Protein AF-A0A937NXH9-F1 (afdb_monomer)

Radius of gyration: 17.74 Å; Cα contacts (8 Å, |Δi|>4): 220; chains: 1; bounding box: 34×44×44 Å

pLDDT: mean 89.18, std 4.11, range [71.69, 96.38]

Foldseek 3Di:
DALLLVLLLVQLVVLQVLLVCLAVPVVVNLVCLQCQQLDLPLLLVLLVVLLVLVLVVLVVDDPVVCPVCSVVVNVVSVVVSVCCSVVVSGRSNLLSQLSVLLSSLPSLCVRLVPDPFPCSVVSVVSSVVSNVSSVCCNVPVCVSVVVSVVCSPDSVSSNVVSVVSNVSSVVSNCCSVPPD

Secondary structure (DSSP, 8-state):
--HHHHHHHHHHHHHHHHHHHHHH-HHHHHHHHHHGGG-HHHHHHHHHHHHHHHHHHHHHS--GGGGGGHHHHHHHHHHHHHHHHHHT-TTHHHHHHHHHHHHTHHHHHHHHTT---TTHHHHHHHHHHHHHHHHHHHH-THHHHHHHHHHTT-HHHHHHHHHHHHHHHHHHHHHHHHT-

Nearest PDB structures (foldseek):
  8dl8-assembly1_A  TM=2.596E-01  e=2.930E+00  Homo sapiens
  9cpb-assembly1_5T  TM=2.076E-01  e=7.903E+00  Bos taurus

Sequence (180 aa):
MSLLAKYAILMGVVLAPLYAIMILAPGLAMRGLRTFPRSRVMGGVLSVIGFAWAGWLLHQTPMGRFEQYRQALYALLPVICILVNILNSELLAPRALGGIMMLVPAPLLGAARWHPSPWRYLVIVTAYVLVIKGMALILSPYIFRRGGERTVKSEALCRAWGGFGMAVAVLLVVLGITVY

Structure (mmCIF, N/CA/C/O backbone):
data_AF-A0A937NXH9-F1
#
_entry.id   AF-A0A937NXH9-F1
#
loop_
_atom_site.group_PDB
_atom_site.id
_atom_site.type_symbol
_atom_site.label_atom_id
_atom_site.label_alt_id
_atom_site.label_comp_id
_atom_site.label_asym_id
_atom_site.label_entity_id
_atom_site.label_seq_id
_atom_site.pdbx_PDB_ins_code
_atom_site.Cartn_x
_atom_site.Cartn_y
_atom_site.Cartn_z
_atom_site.occupancy
_atom_site.B_iso_or_equiv
_atom_site.auth_seq_id
_atom_site.auth_comp_id
_atom_site.auth_asym_id
_atom_site.auth_atom_id
_atom_site.pdbx_PDB_model_num
ATOM 1 N N . MET A 1 1 ? 17.804 -14.563 -10.661 1.00 71.69 1 MET A N 1
ATOM 2 C CA . MET A 1 1 ? 16.421 -14.245 -10.238 1.00 71.69 1 MET A CA 1
ATOM 3 C C . MET A 1 1 ? 15.911 -13.070 -11.049 1.00 71.69 1 MET A C 1
ATOM 5 O O . MET A 1 1 ? 16.555 -12.019 -11.027 1.00 71.69 1 MET A O 1
ATOM 9 N N . SER A 1 2 ? 14.808 -13.250 -11.779 1.00 85.75 2 SER A N 1
ATOM 10 C CA . SER A 1 2 ? 14.182 -12.172 -12.554 1.00 85.75 2 SER A CA 1
ATOM 11 C C . SER A 1 2 ? 13.671 -11.040 -11.646 1.00 85.75 2 SER A C 1
ATOM 13 O O . SER A 1 2 ? 13.532 -11.198 -10.431 1.00 85.75 2 SER A O 1
ATOM 15 N N . LEU A 1 3 ? 13.381 -9.866 -12.217 1.00 87.25 3 LEU A N 1
ATOM 16 C CA . LEU A 1 3 ? 12.718 -8.787 -11.468 1.00 87.25 3 LEU A CA 1
ATOM 17 C C . LEU A 1 3 ? 11.343 -9.231 -10.948 1.00 87.25 3 LEU A C 1
ATOM 19 O O . LEU A 1 3 ? 10.972 -8.889 -9.827 1.00 87.25 3 LEU A O 1
ATOM 23 N N . LEU A 1 4 ? 10.625 -10.045 -11.727 1.00 86.00 4 LEU A N 1
ATOM 24 C CA . LEU A 1 4 ? 9.323 -10.589 -11.348 1.00 86.00 4 LEU A CA 1
ATOM 25 C C . LEU A 1 4 ? 9.431 -11.485 -10.107 1.00 86.00 4 LEU A C 1
ATOM 27 O O . LEU A 1 4 ? 8.636 -11.328 -9.183 1.00 86.00 4 LEU A O 1
ATOM 31 N N . ALA A 1 5 ? 10.453 -12.346 -10.047 1.00 85.94 5 ALA A N 1
ATOM 32 C CA . ALA A 1 5 ? 10.758 -13.168 -8.877 1.00 85.94 5 ALA A CA 1
ATOM 33 C C . ALA A 1 5 ? 10.960 -12.323 -7.617 1.00 85.94 5 ALA A C 1
ATOM 35 O O . ALA A 1 5 ? 10.335 -12.568 -6.586 1.00 85.94 5 ALA A O 1
ATOM 36 N N . LYS A 1 6 ? 11.794 -11.279 -7.716 1.00 90.12 6 LYS A N 1
ATOM 37 C CA . LYS A 1 6 ? 12.092 -10.382 -6.591 1.00 90.12 6 LYS A CA 1
ATOM 38 C C . LYS A 1 6 ? 10.831 -9.686 -6.078 1.00 90.12 6 LYS A C 1
ATOM 40 O O . LYS A 1 6 ? 10.609 -9.658 -4.871 1.00 90.12 6 LYS A O 1
ATOM 45 N N . TYR A 1 7 ? 9.988 -9.163 -6.972 1.00 89.69 7 TYR A N 1
ATOM 46 C CA . TYR A 1 7 ? 8.741 -8.500 -6.577 1.00 89.69 7 TYR A CA 1
ATOM 47 C C . TYR A 1 7 ? 7.699 -9.472 -6.014 1.00 89.69 7 TYR A C 1
ATOM 49 O O . TYR A 1 7 ? 7.017 -9.126 -5.049 1.00 89.69 7 TYR A O 1
ATOM 57 N N . ALA A 1 8 ? 7.592 -10.685 -6.564 1.00 86.12 8 ALA A N 1
ATOM 58 C CA . ALA A 1 8 ? 6.694 -11.715 -6.044 1.00 86.12 8 ALA A CA 1
ATOM 59 C C . ALA A 1 8 ? 7.090 -12.139 -4.620 1.00 86.12 8 ALA A C 1
ATOM 61 O O . ALA A 1 8 ? 6.242 -12.153 -3.726 1.00 86.12 8 ALA A O 1
ATOM 62 N N . ILE A 1 9 ? 8.383 -12.389 -4.388 1.00 89.00 9 ILE A N 1
ATOM 63 C CA . ILE A 1 9 ? 8.917 -12.715 -3.060 1.00 89.00 9 ILE A CA 1
ATOM 64 C C . ILE A 1 9 ? 8.713 -11.544 -2.103 1.00 89.00 9 ILE A C 1
ATOM 66 O O . ILE A 1 9 ? 8.218 -11.754 -1.001 1.00 89.00 9 ILE A O 1
ATOM 70 N N . LEU A 1 10 ? 9.028 -10.312 -2.519 1.00 90.94 10 LEU A N 1
ATOM 71 C CA . LEU A 1 10 ? 8.837 -9.127 -1.682 1.00 90.94 10 LEU A CA 1
ATOM 72 C C . LEU A 1 10 ? 7.374 -8.978 -1.245 1.00 90.94 10 LEU A C 1
ATOM 74 O O . LEU A 1 10 ? 7.116 -8.769 -0.063 1.00 90.94 10 LEU A O 1
ATOM 78 N N . MET A 1 11 ? 6.412 -9.133 -2.162 1.00 87.31 11 MET A N 1
ATOM 79 C CA . MET A 1 11 ? 4.996 -9.105 -1.790 1.00 87.31 11 MET A CA 1
ATOM 80 C C . MET A 1 11 ? 4.642 -10.218 -0.807 1.00 87.31 11 MET A C 1
ATOM 82 O O . MET A 1 11 ? 3.972 -9.953 0.187 1.00 87.31 11 MET A O 1
ATOM 86 N N . GLY A 1 12 ? 5.090 -11.448 -1.063 1.00 86.31 12 GLY A N 1
ATOM 87 C CA . GLY A 1 12 ? 4.838 -12.572 -0.167 1.00 86.31 12 GLY A CA 1
ATOM 88 C C . GLY A 1 12 ? 5.397 -12.330 1.237 1.00 86.31 12 GLY A C 1
ATOM 89 O O . GLY A 1 12 ? 4.680 -12.499 2.218 1.00 86.31 12 GLY A O 1
ATOM 90 N N . VAL A 1 13 ? 6.631 -11.833 1.339 1.00 89.94 13 VAL A N 1
ATOM 91 C CA . VAL A 1 13 ? 7.301 -11.511 2.609 1.00 89.94 13 VAL A CA 1
ATOM 92 C C . VAL A 1 13 ? 6.616 -10.361 3.348 1.00 89.94 13 VAL A C 1
ATOM 94 O O . VAL A 1 13 ? 6.524 -10.408 4.569 1.00 89.94 13 VAL A O 1
ATOM 97 N N . VAL A 1 14 ? 6.099 -9.349 2.645 1.00 89.56 14 VAL A N 1
ATOM 98 C CA . VAL A 1 14 ? 5.356 -8.239 3.270 1.00 89.56 14 VAL A CA 1
ATOM 99 C C . VAL A 1 14 ? 3.966 -8.683 3.743 1.00 89.56 14 VAL A C 1
ATOM 101 O O . VAL A 1 14 ? 3.507 -8.261 4.804 1.00 89.56 14 VAL A O 1
ATOM 104 N N . LEU A 1 15 ? 3.287 -9.544 2.982 1.00 88.12 15 LEU A N 1
ATOM 105 C CA . LEU A 1 15 ? 1.937 -10.019 3.299 1.00 88.12 15 LEU A CA 1
ATOM 106 C C . LEU A 1 15 ? 1.922 -11.107 4.382 1.00 88.12 15 LEU A C 1
ATOM 108 O O . LEU A 1 15 ? 1.015 -11.125 5.216 1.00 88.12 15 LEU A O 1
ATOM 112 N N . ALA A 1 16 ? 2.918 -11.995 4.399 1.00 89.25 16 ALA A N 1
ATOM 113 C CA . ALA A 1 16 ? 3.018 -13.104 5.347 1.00 89.25 16 ALA A CA 1
ATOM 114 C C . ALA A 1 16 ? 2.867 -12.685 6.824 1.00 89.25 16 ALA A C 1
ATOM 116 O O . ALA A 1 16 ? 2.025 -13.279 7.496 1.00 89.25 16 ALA A O 1
ATOM 117 N N . PRO A 1 17 ? 3.575 -11.668 7.361 1.00 89.69 17 PRO A N 1
ATOM 118 C CA . PRO A 1 17 ? 3.423 -11.271 8.760 1.00 89.69 17 PRO A CA 1
ATOM 119 C C . PRO A 1 17 ? 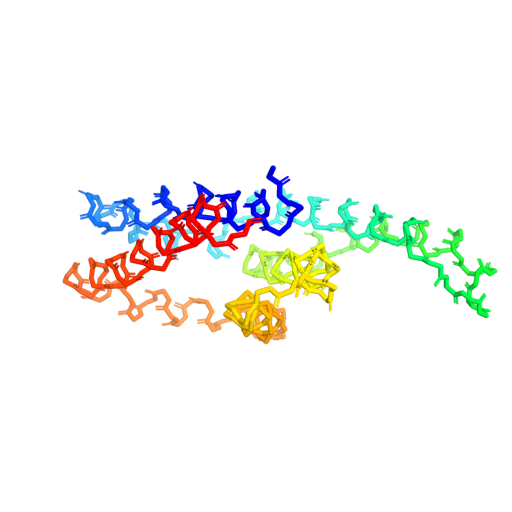2.033 -10.698 9.057 1.00 89.69 17 PRO A C 1
ATOM 121 O O . PRO A 1 17 ? 1.477 -10.976 10.119 1.00 89.69 17 PRO A O 1
ATOM 124 N N . LEU A 1 18 ? 1.428 -9.961 8.116 1.00 87.56 18 LEU A N 1
ATOM 125 C CA . LEU A 1 18 ? 0.077 -9.414 8.285 1.00 87.56 18 LEU A CA 1
ATOM 126 C C . LEU A 1 18 ? -0.951 -10.538 8.471 1.00 87.56 18 LEU A C 1
ATOM 128 O O . LEU A 1 18 ? -1.792 -10.473 9.368 1.00 87.56 18 LEU A O 1
ATOM 132 N N . TYR A 1 19 ? -0.847 -11.593 7.663 1.00 89.19 19 TYR A N 1
ATOM 133 C CA . TYR A 1 19 ? -1.735 -12.749 7.746 1.00 89.19 19 TYR A CA 1
ATOM 134 C C . TYR A 1 19 ? -1.361 -13.721 8.874 1.00 89.19 19 TYR A C 1
ATOM 136 O O . TYR A 1 19 ? -2.253 -14.308 9.486 1.00 89.19 19 TYR A O 1
ATOM 144 N N . ALA A 1 20 ? -0.078 -13.837 9.227 1.00 89.19 20 ALA A N 1
ATOM 145 C CA . ALA A 1 20 ? 0.383 -14.621 10.373 1.00 89.19 20 ALA A CA 1
ATOM 146 C C . ALA A 1 20 ? -0.235 -14.113 11.678 1.00 89.19 20 ALA A C 1
ATOM 148 O O . ALA A 1 20 ? -0.728 -14.910 12.474 1.00 89.19 20 ALA A O 1
ATOM 149 N N . ILE A 1 21 ? -0.282 -12.789 11.875 1.00 89.75 21 ILE A N 1
ATOM 150 C CA . ILE A 1 21 ? -0.896 -12.180 13.063 1.00 89.75 21 ILE A CA 1
ATOM 151 C C . ILE A 1 21 ? -2.394 -12.521 13.139 1.00 89.75 21 ILE A C 1
ATOM 153 O O . ILE A 1 21 ? -2.896 -12.783 14.229 1.00 89.75 21 ILE A O 1
ATOM 157 N N . MET A 1 22 ? -3.108 -12.602 12.009 1.00 87.38 22 MET A N 1
ATOM 158 C CA . MET A 1 22 ? -4.523 -13.016 11.990 1.00 87.38 22 MET A CA 1
ATOM 159 C C . MET A 1 22 ? -4.730 -14.474 12.432 1.00 87.38 22 MET A C 1
ATOM 161 O O . MET A 1 22 ? -5.763 -14.791 13.021 1.00 87.38 22 MET A O 1
ATOM 165 N N . ILE A 1 23 ? -3.759 -15.354 12.168 1.00 88.75 23 ILE A N 1
ATOM 166 C CA . ILE A 1 23 ? -3.817 -16.779 12.529 1.00 88.75 23 ILE A CA 1
ATOM 167 C C . ILE A 1 23 ? -3.397 -16.986 13.990 1.00 88.75 23 ILE A C 1
ATOM 169 O O . ILE A 1 23 ? -4.142 -17.578 14.776 1.00 88.75 23 ILE A O 1
ATOM 173 N N . LEU A 1 24 ? -2.209 -16.485 14.341 1.00 91.38 24 LEU A N 1
ATOM 174 C CA . LEU A 1 24 ? -1.538 -16.721 15.621 1.00 91.38 24 LEU A CA 1
ATOM 175 C C . LEU A 1 24 ? -2.141 -15.888 16.756 1.00 91.38 24 LEU A C 1
ATOM 177 O O . LEU A 1 24 ? -2.255 -16.363 17.881 1.00 91.38 24 LEU A O 1
ATOM 181 N N . ALA A 1 25 ? -2.554 -14.654 16.461 1.00 90.38 25 ALA A N 1
ATOM 182 C CA . ALA A 1 25 ? -3.073 -13.711 17.445 1.00 90.38 25 ALA A CA 1
ATOM 183 C C . ALA A 1 25 ? -4.313 -12.969 16.909 1.00 90.38 25 ALA A C 1
ATOM 185 O O . ALA A 1 25 ? -4.287 -11.741 16.749 1.00 90.38 25 ALA A O 1
ATOM 186 N N . PRO A 1 26 ? -5.436 -13.681 16.667 1.00 86.62 26 PRO A N 1
ATOM 187 C CA . PRO A 1 26 ? -6.644 -13.081 16.105 1.00 86.62 26 PRO A CA 1
ATOM 188 C C . PRO A 1 26 ? -7.140 -11.904 16.952 1.00 86.62 26 PRO A C 1
ATOM 190 O O . PRO A 1 26 ? -7.570 -10.902 16.393 1.00 86.62 26 PRO A O 1
ATOM 193 N N . GLY A 1 27 ? -7.000 -11.951 18.283 1.00 86.69 27 GLY A N 1
ATOM 194 C CA . GLY A 1 27 ? -7.331 -10.836 19.178 1.00 86.69 27 GLY A CA 1
ATOM 195 C C . GLY A 1 27 ? -6.596 -9.529 18.849 1.00 86.69 27 GLY A C 1
ATOM 196 O O . GLY A 1 27 ? -7.217 -8.463 18.816 1.00 86.69 27 GLY A O 1
ATOM 197 N N . LEU A 1 28 ? -5.293 -9.600 18.555 1.00 87.50 28 LEU A N 1
ATOM 198 C CA . LEU A 1 28 ? -4.489 -8.436 18.162 1.00 87.50 28 LEU A CA 1
ATOM 199 C C . LEU A 1 28 ? -4.876 -7.943 16.768 1.00 87.50 28 LEU A C 1
ATOM 201 O O . LEU A 1 28 ? -5.103 -6.745 16.589 1.00 87.50 28 LEU A O 1
ATOM 205 N N . ALA A 1 29 ? -5.028 -8.858 15.806 1.00 86.50 29 ALA A N 1
ATOM 206 C CA . ALA A 1 29 ? -5.468 -8.519 14.453 1.00 86.50 29 ALA A CA 1
ATOM 207 C C . ALA A 1 29 ? -6.834 -7.819 14.456 1.00 86.50 29 ALA A C 1
ATOM 209 O O . ALA A 1 29 ? -7.026 -6.793 13.804 1.00 86.50 29 ALA A O 1
ATOM 210 N N . MET A 1 30 ? -7.777 -8.337 15.243 1.00 86.88 30 MET A N 1
ATOM 211 C CA . MET A 1 30 ? -9.121 -7.788 15.376 1.00 86.88 30 MET A CA 1
ATOM 212 C C . MET A 1 30 ? -9.121 -6.381 15.977 1.00 86.88 30 MET A C 1
ATOM 214 O O . MET A 1 30 ? -9.842 -5.503 15.497 1.00 86.88 30 MET A O 1
ATOM 218 N N . ARG A 1 31 ? -8.295 -6.139 17.003 1.00 88.25 31 ARG A N 1
ATOM 219 C CA . ARG A 1 31 ? -8.099 -4.796 17.568 1.00 88.25 31 ARG A CA 1
ATOM 220 C C . ARG A 1 31 ? -7.495 -3.853 16.530 1.00 88.25 31 ARG A C 1
ATOM 222 O O . ARG A 1 31 ? -8.046 -2.775 16.324 1.00 88.25 31 ARG A O 1
ATOM 229 N N . GLY A 1 32 ? -6.443 -4.285 15.833 1.00 86.31 32 GLY A N 1
ATOM 230 C CA . GLY A 1 32 ? -5.790 -3.515 14.773 1.00 86.31 32 GLY A CA 1
ATOM 231 C C . GLY A 1 32 ? -6.746 -3.121 13.644 1.00 86.31 32 GLY A C 1
ATOM 232 O O . GLY A 1 32 ? -6.810 -1.956 13.270 1.00 86.31 32 GLY A O 1
ATOM 233 N N . LEU A 1 33 ? -7.570 -4.054 13.157 1.00 85.94 33 LEU A N 1
ATOM 234 C CA . LEU A 1 33 ? -8.572 -3.789 12.116 1.00 85.94 33 LEU A CA 1
ATOM 235 C C . LEU A 1 33 ? -9.640 -2.770 12.548 1.00 85.94 33 LEU A C 1
ATOM 237 O O . LEU A 1 33 ? -10.170 -2.047 11.704 1.00 85.94 33 LEU A O 1
ATOM 241 N N . ARG A 1 34 ? -9.952 -2.689 13.848 1.00 86.62 34 ARG A N 1
ATOM 242 C CA . ARG A 1 34 ? -10.894 -1.702 14.403 1.00 86.62 34 ARG A CA 1
ATOM 243 C C . ARG A 1 34 ? -10.252 -0.329 14.620 1.00 86.62 34 ARG A C 1
ATOM 245 O O . ARG A 1 34 ? -10.925 0.684 14.435 1.00 86.62 34 ARG A O 1
ATOM 252 N N . THR A 1 35 ? -8.981 -0.279 15.016 1.00 89.19 35 THR A N 1
ATOM 253 C CA . THR A 1 35 ? -8.279 0.977 15.334 1.00 89.19 35 THR A CA 1
ATOM 254 C C . THR A 1 35 ? -7.652 1.634 14.109 1.00 89.19 35 THR A C 1
ATOM 256 O O . THR A 1 35 ? -7.676 2.860 14.006 1.00 89.19 35 THR A O 1
ATOM 259 N N . PHE A 1 36 ? -7.155 0.845 13.151 1.00 89.38 36 PHE A N 1
ATOM 260 C CA . PHE A 1 36 ? -6.476 1.329 11.947 1.00 89.38 36 PHE A CA 1
ATOM 261 C C . PHE A 1 36 ? -7.272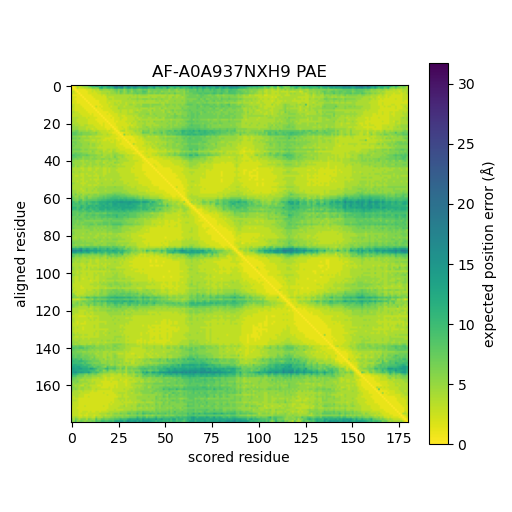 2.397 11.179 1.00 89.38 36 PHE A C 1
ATOM 263 O O . PHE A 1 36 ? -6.704 3.457 10.916 1.00 89.38 36 PHE A O 1
ATOM 270 N N . PRO A 1 37 ? -8.583 2.226 10.895 1.00 87.44 37 PRO A N 1
ATOM 271 C CA . PRO A 1 37 ? -9.344 3.222 10.141 1.00 87.44 37 PRO A CA 1
ATOM 272 C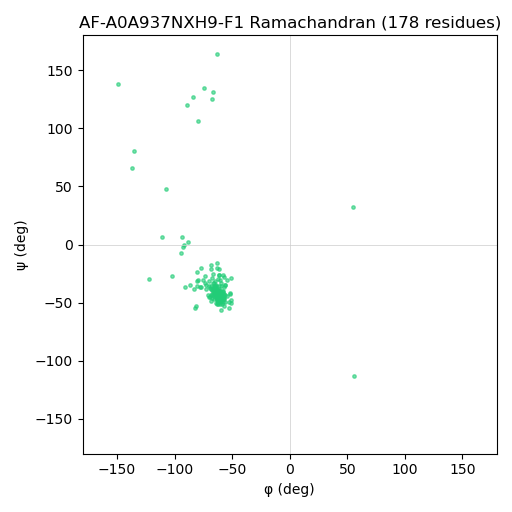 C . PRO A 1 37 ? -9.425 4.589 10.822 1.00 87.44 37 PRO A C 1
ATOM 274 O O . PRO A 1 37 ? -9.593 5.601 10.151 1.00 87.44 37 PRO A O 1
ATOM 277 N N . ARG A 1 38 ? -9.316 4.622 12.154 1.00 86.44 38 ARG A N 1
ATOM 278 C CA . ARG A 1 38 ? -9.428 5.839 12.969 1.00 86.44 38 ARG A CA 1
ATOM 279 C C . ARG A 1 38 ? -8.069 6.473 13.274 1.00 86.44 38 ARG A C 1
ATOM 281 O O . ARG A 1 38 ? -8.023 7.563 13.837 1.00 86.44 38 ARG A O 1
ATOM 288 N N . SER A 1 39 ? -6.965 5.811 12.924 1.00 90.38 39 SER A N 1
ATOM 289 C CA . SER A 1 39 ? -5.626 6.301 13.238 1.00 90.38 39 SER A CA 1
ATOM 290 C C . SER A 1 39 ? -5.187 7.388 12.259 1.00 90.38 39 SER A C 1
ATOM 292 O O . SER A 1 39 ? -4.824 7.111 11.114 1.00 90.38 39 SER A O 1
ATOM 294 N N . ARG A 1 40 ? -5.173 8.638 12.736 1.00 87.81 40 ARG A N 1
ATOM 295 C CA . ARG A 1 40 ? -4.648 9.783 11.976 1.00 87.81 40 ARG A CA 1
ATOM 296 C C . ARG A 1 40 ? -3.155 9.653 11.697 1.00 87.81 40 ARG A C 1
ATOM 298 O O . ARG A 1 40 ? -2.728 9.943 10.589 1.00 87.81 40 ARG A O 1
ATOM 305 N N . VAL A 1 41 ? -2.384 9.160 12.669 1.00 90.31 41 VAL A N 1
ATOM 306 C CA . VAL A 1 41 ? -0.930 8.983 12.527 1.00 90.31 41 VAL A CA 1
ATOM 307 C C . VAL A 1 41 ? -0.621 7.987 11.413 1.00 90.31 41 VAL A C 1
ATOM 309 O O . VAL A 1 41 ? 0.159 8.296 10.520 1.00 90.31 41 VAL A O 1
ATOM 312 N N . MET A 1 42 ? -1.282 6.824 11.408 1.00 91.69 42 MET A N 1
ATOM 313 C CA . MET A 1 42 ? -1.088 5.838 10.338 1.00 91.69 42 MET A CA 1
ATOM 314 C C . MET A 1 42 ? -1.538 6.386 8.985 1.00 91.69 42 MET A C 1
ATOM 316 O O . MET A 1 42 ? -0.863 6.167 7.986 1.00 91.69 42 MET A O 1
ATOM 320 N N . GLY A 1 43 ? -2.642 7.138 8.949 1.00 91.69 43 GLY A N 1
ATOM 321 C CA . GLY A 1 43 ? -3.097 7.788 7.725 1.00 91.69 43 GLY A CA 1
ATOM 322 C C . GLY A 1 43 ? -2.095 8.788 7.171 1.00 91.69 43 GLY A C 1
ATOM 323 O O . GLY A 1 43 ? -1.814 8.751 5.976 1.00 91.69 43 GLY A O 1
ATOM 324 N N . GLY A 1 44 ? -1.508 9.623 8.026 1.00 93.31 44 GLY A N 1
ATOM 325 C CA . GLY A 1 44 ? -0.513 10.595 7.595 1.00 93.31 44 GLY A CA 1
ATOM 326 C C . GLY A 1 44 ? 0.789 9.955 7.140 1.00 93.31 44 GLY A C 1
ATOM 327 O O . GLY A 1 44 ? 1.282 10.292 6.067 1.00 93.31 44 GLY A O 1
ATOM 328 N N . VAL A 1 45 ? 1.292 8.961 7.878 1.00 94.81 45 VAL A N 1
ATOM 329 C CA . VAL A 1 45 ? 2.492 8.207 7.483 1.00 94.81 45 VAL A CA 1
ATOM 330 C C . VAL A 1 45 ? 2.283 7.516 6.132 1.00 94.81 45 VAL A C 1
ATOM 332 O O . VAL A 1 45 ? 3.100 7.681 5.229 1.00 94.81 45 VAL A O 1
ATOM 335 N N . LEU A 1 46 ? 1.168 6.798 5.951 1.00 94.94 46 LEU A N 1
ATOM 336 C CA . LEU A 1 46 ? 0.859 6.135 4.678 1.00 94.94 46 LEU A CA 1
ATOM 337 C C . LEU A 1 46 ? 0.646 7.139 3.541 1.00 94.94 46 LEU A C 1
ATOM 339 O O . LEU A 1 46 ? 1.037 6.863 2.412 1.00 94.94 46 LEU A O 1
ATOM 343 N N . SER A 1 47 ? 0.053 8.300 3.828 1.00 94.56 47 SER A N 1
ATOM 344 C CA . SER A 1 47 ? -0.133 9.373 2.848 1.00 94.56 47 SER A CA 1
ATOM 345 C C . SER A 1 47 ? 1.218 9.888 2.355 1.00 94.56 47 SER A C 1
ATOM 347 O O . SER A 1 47 ? 1.467 9.878 1.153 1.00 94.56 47 SER A O 1
ATOM 349 N N . VAL A 1 48 ? 2.135 10.231 3.266 1.00 95.56 48 VAL A N 1
ATOM 350 C CA . VAL A 1 48 ? 3.485 10.700 2.912 1.00 95.56 48 VAL A CA 1
ATOM 351 C C . VAL A 1 48 ? 4.234 9.650 2.092 1.00 95.56 48 VAL A C 1
ATOM 353 O O . VAL A 1 48 ? 4.793 9.985 1.050 1.00 95.56 48 VAL A O 1
ATOM 356 N N . ILE A 1 49 ? 4.193 8.378 2.506 1.00 96.38 49 ILE A N 1
ATOM 357 C CA . ILE A 1 49 ? 4.803 7.272 1.752 1.00 96.38 49 ILE A CA 1
ATOM 358 C C . ILE A 1 49 ? 4.187 7.167 0.350 1.00 96.38 49 ILE A C 1
ATOM 360 O O . ILE A 1 49 ? 4.914 7.067 -0.637 1.00 96.38 49 ILE A O 1
ATOM 364 N N . GLY A 1 50 ? 2.858 7.219 0.249 1.00 95.44 50 GLY A N 1
ATOM 365 C CA . GLY A 1 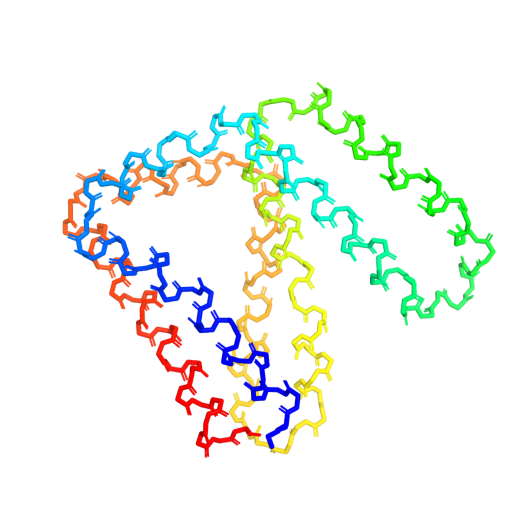50 ? 2.137 7.142 -1.018 1.00 95.44 50 GLY A CA 1
ATOM 366 C C . GLY A 1 50 ? 2.475 8.297 -1.961 1.00 95.44 50 GLY A C 1
ATOM 367 O O . GLY A 1 50 ? 2.794 8.056 -3.121 1.00 95.44 50 GLY A O 1
ATOM 368 N N . PHE A 1 51 ? 2.469 9.541 -1.479 1.00 95.44 51 PHE A N 1
ATOM 369 C CA . PHE A 1 51 ? 2.807 10.716 -2.290 1.00 95.44 51 PHE A CA 1
ATOM 370 C C . PHE A 1 51 ? 4.286 10.754 -2.687 1.00 95.44 51 PHE A C 1
ATOM 372 O O . PHE A 1 51 ? 4.596 11.092 -3.830 1.00 95.44 51 PHE A O 1
ATOM 379 N N . ALA A 1 52 ? 5.198 10.358 -1.794 1.00 95.69 52 ALA A N 1
ATOM 380 C CA . ALA A 1 52 ? 6.619 10.244 -2.117 1.00 95.69 52 ALA A CA 1
ATOM 381 C C . ALA A 1 52 ? 6.858 9.187 -3.206 1.00 95.69 52 ALA A C 1
ATOM 383 O O . ALA A 1 52 ? 7.557 9.446 -4.188 1.00 95.69 52 ALA A O 1
ATOM 384 N N . TRP A 1 53 ? 6.220 8.018 -3.083 1.00 95.69 53 TRP A N 1
ATOM 385 C CA . TRP A 1 53 ? 6.307 6.970 -4.097 1.00 95.69 53 TRP A CA 1
ATOM 386 C C . TRP A 1 53 ? 5.646 7.410 -5.413 1.00 95.69 53 TRP A C 1
ATOM 388 O O . TRP A 1 53 ? 6.230 7.234 -6.481 1.00 95.69 53 TRP A O 1
ATOM 398 N N . ALA A 1 54 ? 4.492 8.076 -5.373 1.00 93.88 54 ALA A N 1
ATOM 399 C CA . ALA A 1 54 ? 3.877 8.648 -6.569 1.00 93.88 54 ALA A CA 1
ATOM 400 C C . ALA A 1 54 ? 4.818 9.635 -7.282 1.00 93.88 54 ALA A C 1
ATOM 402 O O . ALA A 1 54 ? 4.963 9.557 -8.498 1.00 93.88 54 ALA A O 1
ATOM 403 N N . GLY A 1 55 ? 5.519 10.503 -6.542 1.00 93.19 55 GLY A N 1
ATOM 404 C CA . GLY A 1 55 ? 6.525 11.413 -7.101 1.00 93.19 55 GLY A CA 1
ATOM 405 C C . GLY A 1 55 ? 7.731 10.698 -7.711 1.00 93.19 55 GLY A C 1
ATOM 406 O O . GLY A 1 55 ? 8.226 11.099 -8.768 1.00 93.19 55 GLY A O 1
ATOM 407 N N . TRP A 1 56 ? 8.176 9.602 -7.097 1.00 93.62 56 TRP A N 1
ATOM 408 C CA . TRP A 1 56 ? 9.221 8.752 -7.666 1.00 93.62 56 TRP A CA 1
ATOM 409 C C . TRP A 1 56 ? 8.768 8.073 -8.964 1.00 93.62 56 TRP A C 1
ATOM 411 O O . TRP A 1 56 ? 9.497 8.086 -9.953 1.00 93.62 56 TRP A O 1
ATOM 421 N N . LEU A 1 57 ? 7.541 7.548 -9.011 1.00 91.12 57 LEU A N 1
ATOM 422 C CA . LEU A 1 57 ? 6.992 6.922 -10.216 1.00 91.12 57 LEU A CA 1
ATOM 423 C C . LEU A 1 57 ? 6.762 7.949 -11.333 1.00 91.12 57 LEU A C 1
ATOM 425 O O . LEU A 1 57 ? 7.059 7.681 -12.498 1.00 91.12 57 LEU A O 1
ATOM 429 N N . LEU A 1 58 ? 6.301 9.147 -10.968 1.00 90.88 58 LEU A N 1
ATOM 430 C CA . LEU A 1 58 ? 6.185 10.288 -11.868 1.00 90.88 58 LEU A CA 1
ATOM 431 C C . LEU A 1 58 ? 7.542 10.617 -12.507 1.00 90.88 58 LEU A C 1
ATOM 433 O O . LEU A 1 58 ? 7.585 10.968 -13.682 1.00 90.88 58 LEU A O 1
ATOM 437 N N . HIS A 1 59 ? 8.647 10.435 -11.774 1.00 88.62 59 HIS A N 1
ATOM 438 C CA . HIS A 1 59 ? 10.004 10.708 -12.265 1.00 88.62 59 HIS A CA 1
ATOM 439 C C . HIS A 1 59 ? 10.407 9.750 -13.368 1.00 88.62 59 HIS A C 1
ATOM 441 O O . HIS A 1 59 ? 10.921 10.160 -14.402 1.00 88.62 59 HIS A O 1
ATOM 447 N N . GLN A 1 60 ? 10.137 8.470 -13.139 1.00 88.06 60 GLN A N 1
ATOM 448 C CA . GLN A 1 60 ? 10.534 7.396 -14.039 1.00 88.06 60 GLN A CA 1
ATOM 449 C C . GLN A 1 60 ? 9.646 7.298 -15.274 1.00 88.06 60 GLN A C 1
ATOM 451 O O . GLN A 1 60 ? 10.045 6.706 -16.274 1.00 88.06 60 GLN A O 1
ATOM 456 N N . THR A 1 61 ? 8.436 7.853 -15.208 1.00 86.31 61 THR A N 1
ATOM 457 C CA . THR A 1 61 ? 7.468 7.743 -16.294 1.00 86.31 61 THR A CA 1
ATOM 458 C C . THR A 1 61 ? 7.648 8.905 -17.280 1.00 86.31 61 THR A C 1
ATOM 460 O O . THR A 1 61 ? 7.498 10.071 -16.891 1.00 86.31 61 THR A O 1
ATOM 463 N N . PRO A 1 62 ? 7.950 8.633 -18.564 1.00 85.62 62 PRO A N 1
ATOM 464 C CA . PRO A 1 62 ? 7.960 9.674 -19.584 1.00 85.62 62 PRO A CA 1
ATOM 465 C C . PRO A 1 62 ? 6.528 10.172 -19.811 1.00 85.62 62 PRO A C 1
ATOM 467 O O . PRO A 1 62 ? 5.630 9.378 -20.091 1.00 85.62 62 PRO A O 1
ATOM 470 N N . MET A 1 63 ? 6.299 11.484 -19.689 1.00 81.88 63 MET A N 1
ATOM 471 C CA . MET A 1 63 ? 4.953 12.067 -19.805 1.00 81.88 63 MET A CA 1
ATOM 472 C C . MET A 1 63 ? 4.608 12.520 -21.229 1.00 81.88 63 MET A C 1
ATOM 474 O O . MET A 1 63 ? 3.503 13.008 -21.485 1.00 81.88 63 MET A O 1
ATOM 478 N N . GLY A 1 64 ? 5.538 12.356 -22.175 1.00 87.81 64 GLY A N 1
ATOM 479 C CA . GLY A 1 64 ? 5.347 12.715 -23.577 1.00 87.81 64 GLY A CA 1
ATOM 480 C C . GLY A 1 64 ? 4.954 14.186 -23.725 1.00 87.81 64 GLY A C 1
ATOM 481 O O . GLY A 1 64 ? 5.726 15.080 -23.401 1.00 87.81 64 GLY A O 1
ATOM 482 N N . ARG A 1 65 ? 3.726 14.453 -24.182 1.00 86.00 65 ARG A N 1
ATOM 483 C CA . ARG A 1 65 ? 3.217 15.824 -24.390 1.00 86.00 65 ARG A CA 1
ATOM 484 C C . ARG A 1 65 ? 2.993 16.622 -23.099 1.00 86.00 65 ARG A C 1
ATOM 486 O O . ARG A 1 65 ? 2.884 17.844 -23.158 1.00 86.00 65 ARG A O 1
ATOM 493 N N . PHE A 1 66 ? 2.924 15.961 -21.945 1.00 85.38 66 PHE A N 1
ATOM 494 C CA . PHE A 1 66 ? 2.714 16.620 -20.652 1.00 85.38 66 PHE A CA 1
ATOM 495 C C . PHE A 1 66 ? 4.019 16.938 -19.911 1.00 85.38 66 PHE A C 1
ATOM 497 O O . PHE A 1 66 ? 3.978 17.410 -18.779 1.00 85.38 66 PHE A O 1
ATOM 504 N N . GLU A 1 67 ? 5.176 16.729 -20.545 1.00 88.19 67 GLU A N 1
ATOM 505 C CA . GLU A 1 67 ? 6.492 16.936 -19.932 1.00 88.19 67 GLU A CA 1
ATOM 506 C C . GLU A 1 67 ? 6.688 18.367 -19.403 1.00 88.19 67 GLU A C 1
ATOM 508 O O . GLU A 1 67 ? 7.225 18.561 -18.315 1.00 88.19 67 GLU A O 1
ATOM 513 N N . GLN A 1 68 ? 6.148 19.365 -20.109 1.00 89.50 68 GLN A N 1
ATOM 514 C CA . GLN A 1 68 ? 6.144 20.772 -19.685 1.00 89.50 68 GLN A CA 1
ATOM 515 C C . GLN A 1 68 ? 5.464 21.010 -18.322 1.00 89.50 68 GLN A C 1
ATOM 517 O O . GLN A 1 68 ? 5.812 21.947 -17.610 1.00 89.50 68 GLN A O 1
ATOM 522 N N . TYR A 1 69 ? 4.521 20.149 -17.924 1.00 89.19 69 TYR A N 1
ATOM 523 C CA . TYR A 1 69 ? 3.809 20.253 -16.647 1.00 89.19 69 TYR A CA 1
ATOM 524 C C . TYR A 1 69 ? 4.473 19.452 -15.527 1.00 89.19 69 TYR A C 1
ATOM 526 O O . TYR A 1 69 ? 4.011 19.505 -14.387 1.00 89.19 69 TYR A O 1
ATOM 534 N N . ARG A 1 70 ? 5.563 18.725 -15.808 1.00 87.31 70 ARG A N 1
ATOM 535 C CA . ARG A 1 70 ? 6.247 17.873 -14.827 1.00 87.31 70 ARG A CA 1
ATOM 536 C C . ARG A 1 70 ? 6.598 18.644 -13.558 1.00 87.31 70 ARG A C 1
ATOM 538 O O . ARG A 1 70 ? 6.285 18.186 -12.463 1.00 87.31 70 ARG A O 1
ATOM 545 N N . GLN A 1 71 ? 7.213 19.819 -13.693 1.00 88.19 71 GLN A N 1
ATOM 546 C CA . GLN A 1 71 ? 7.623 20.626 -12.541 1.00 88.19 71 GLN A CA 1
ATOM 547 C C . GLN A 1 71 ? 6.418 21.105 -11.718 1.00 88.19 71 GLN A C 1
ATOM 549 O O . GLN A 1 71 ? 6.460 21.059 -10.489 1.00 88.19 71 GLN A O 1
ATOM 554 N N . ALA A 1 72 ? 5.323 21.484 -12.384 1.00 91.25 72 ALA A N 1
ATOM 555 C CA . ALA A 1 72 ? 4.082 21.861 -11.714 1.00 91.25 72 ALA A CA 1
ATOM 556 C C . ALA A 1 72 ? 3.482 20.679 -10.935 1.00 91.25 72 ALA A C 1
ATOM 558 O O . ALA A 1 72 ? 3.110 20.839 -9.776 1.00 91.25 72 ALA A O 1
ATOM 559 N N . LEU A 1 73 ? 3.457 19.475 -11.520 1.00 89.56 73 LEU A N 1
ATOM 560 C CA . LEU A 1 73 ? 2.984 18.261 -10.845 1.00 89.56 73 LEU A CA 1
ATOM 561 C C . LEU A 1 73 ? 3.849 17.906 -9.626 1.00 89.56 73 LEU A C 1
ATOM 563 O O . LEU A 1 73 ? 3.311 17.538 -8.583 1.00 89.56 73 LEU A O 1
ATOM 567 N N . TYR A 1 74 ? 5.172 18.072 -9.719 1.00 90.25 74 TYR A N 1
ATOM 568 C CA . TYR A 1 74 ? 6.074 17.870 -8.582 1.00 90.25 74 TYR A CA 1
ATOM 569 C C . TYR A 1 74 ? 5.838 18.841 -7.439 1.00 90.25 74 TYR A C 1
ATOM 571 O O . TYR A 1 74 ? 5.838 18.415 -6.289 1.00 90.25 74 TYR A O 1
ATOM 579 N N . ALA A 1 75 ? 5.633 20.121 -7.746 1.00 91.88 75 ALA A N 1
ATOM 580 C CA . ALA A 1 75 ? 5.295 21.119 -6.739 1.00 91.88 75 ALA A CA 1
ATOM 581 C C . ALA A 1 75 ? 3.906 20.857 -6.133 1.00 91.88 75 ALA A C 1
ATOM 583 O O . ALA A 1 75 ? 3.686 21.093 -4.947 1.00 91.88 75 ALA A O 1
ATOM 584 N N . LEU A 1 76 ? 2.976 20.319 -6.928 1.00 93.81 76 LEU A N 1
ATOM 585 C CA . LEU A 1 76 ? 1.612 20.037 -6.498 1.00 93.81 76 LEU A CA 1
ATOM 586 C C . LEU A 1 76 ? 1.521 18.821 -5.559 1.00 93.81 76 LEU A C 1
ATOM 588 O O . LEU A 1 76 ? 0.703 18.829 -4.644 1.00 93.81 76 LEU A O 1
ATOM 592 N N . LEU A 1 77 ? 2.364 17.796 -5.727 1.00 93.25 77 LEU A N 1
ATOM 593 C CA . LEU A 1 77 ? 2.378 16.599 -4.870 1.00 93.25 77 LEU A CA 1
ATOM 594 C C . LEU A 1 77 ? 2.482 16.894 -3.357 1.00 93.25 77 LEU A C 1
ATOM 596 O O . LEU A 1 77 ? 1.613 16.420 -2.618 1.00 93.25 77 LEU A O 1
ATOM 600 N N . PRO A 1 78 ? 3.475 17.657 -2.851 1.00 94.38 78 PRO A N 1
ATOM 601 C CA . PRO A 1 78 ? 3.565 17.971 -1.427 1.00 94.38 78 PRO A CA 1
ATOM 602 C C . PRO A 1 78 ? 2.390 18.836 -0.959 1.00 94.38 78 PRO A C 1
ATOM 604 O O . PRO A 1 78 ? 1.877 18.615 0.137 1.00 94.38 78 PRO A O 1
ATOM 607 N N . VAL A 1 79 ? 1.907 19.757 -1.801 1.00 95.50 79 VAL A N 1
ATOM 608 C CA . VAL A 1 79 ? 0.737 20.594 -1.494 1.00 95.50 79 VAL A CA 1
ATOM 609 C C . VAL A 1 79 ? -0.507 19.726 -1.307 1.00 95.50 79 VAL A C 1
ATOM 611 O O . VAL A 1 79 ? -1.174 19.829 -0.280 1.00 95.50 79 VAL A O 1
ATOM 614 N N . ILE A 1 80 ? -0.790 18.808 -2.238 1.00 94.06 80 ILE A N 1
ATOM 615 C CA . ILE A 1 80 ? -1.913 17.869 -2.118 1.00 94.06 80 ILE A CA 1
ATOM 616 C C . ILE A 1 80 ? -1.725 16.964 -0.901 1.00 94.06 80 ILE A C 1
ATOM 618 O O . ILE A 1 80 ? -2.685 16.744 -0.170 1.00 94.06 80 ILE A O 1
ATOM 622 N N . CYS A 1 81 ? -0.514 16.464 -0.642 1.00 94.38 81 CYS A N 1
ATOM 623 C CA . CYS A 1 81 ? -0.244 15.635 0.531 1.00 94.38 81 CYS A CA 1
ATOM 624 C C . CYS A 1 81 ? -0.622 16.364 1.829 1.00 94.38 81 CYS A C 1
ATOM 626 O O . CYS A 1 81 ? -1.326 15.801 2.671 1.00 94.38 81 CYS A O 1
ATOM 628 N N . ILE A 1 82 ? -0.214 17.627 1.980 1.00 94.75 82 ILE A N 1
ATOM 629 C CA . ILE A 1 82 ? -0.555 18.457 3.142 1.00 94.75 82 ILE A CA 1
ATOM 630 C C . ILE A 1 82 ? -2.069 18.692 3.207 1.00 94.75 82 ILE A C 1
ATOM 632 O O . ILE A 1 82 ? -2.690 18.422 4.235 1.00 94.75 82 ILE A O 1
ATOM 636 N N . LEU A 1 83 ? -2.686 19.118 2.101 1.00 93.75 83 LEU A N 1
ATOM 637 C CA . LEU A 1 83 ? -4.125 19.387 2.040 1.00 93.75 83 LEU A CA 1
ATOM 638 C C . LEU A 1 83 ? -4.958 18.146 2.364 1.00 93.75 83 LEU A C 1
ATOM 640 O O . LEU A 1 83 ? -5.927 18.238 3.108 1.00 93.75 83 LEU A O 1
ATOM 644 N N . VAL A 1 84 ? -4.579 16.969 1.867 1.00 92.06 84 VAL A N 1
ATOM 645 C CA . VAL A 1 84 ? -5.270 15.710 2.166 1.00 92.06 84 VAL A CA 1
ATOM 646 C C . VAL A 1 84 ? -5.143 15.358 3.648 1.00 92.06 84 VAL A C 1
ATOM 648 O O . VAL A 1 84 ? -6.130 14.948 4.252 1.00 92.06 84 VAL A O 1
ATOM 651 N N . ASN A 1 85 ? -3.976 15.564 4.260 1.00 91.12 85 ASN A N 1
ATOM 652 C CA . ASN A 1 85 ? -3.786 15.315 5.690 1.00 91.12 85 ASN A CA 1
ATOM 653 C C . ASN A 1 85 ? -4.636 16.237 6.580 1.00 91.12 85 ASN A C 1
ATOM 655 O O . ASN A 1 85 ? -5.115 15.800 7.626 1.00 91.12 85 ASN A O 1
ATOM 659 N N . ILE A 1 86 ? -4.848 17.486 6.159 1.00 90.62 86 ILE A N 1
ATOM 660 C CA . ILE A 1 86 ? -5.642 18.471 6.905 1.00 90.62 86 ILE A CA 1
ATOM 661 C C . ILE A 1 86 ? -7.144 18.273 6.650 1.00 90.62 86 ILE A C 1
ATOM 663 O O . ILE A 1 86 ? -7.924 18.134 7.591 1.00 90.62 86 ILE A O 1
ATOM 667 N N . LEU A 1 87 ? -7.555 18.235 5.379 1.00 89.81 87 LEU A N 1
ATOM 668 C CA . LEU A 1 87 ? -8.962 18.252 4.967 1.00 89.81 87 LEU A CA 1
ATOM 669 C C . LEU A 1 87 ? -9.638 16.881 5.079 1.00 89.81 87 LEU A C 1
ATOM 671 O O . LEU A 1 87 ? -10.830 16.803 5.353 1.00 89.81 87 LEU A O 1
ATOM 675 N N . ASN A 1 88 ? -8.897 15.786 4.886 1.00 81.94 88 ASN A N 1
ATOM 676 C CA . ASN A 1 88 ? -9.443 14.426 4.886 1.00 81.94 88 ASN A CA 1
ATOM 677 C C . ASN A 1 88 ? -9.042 13.649 6.143 1.00 81.94 88 ASN A C 1
ATOM 679 O O . ASN A 1 88 ? -8.585 12.511 6.061 1.00 81.94 88 ASN A O 1
ATOM 683 N N . SER A 1 89 ? -9.206 14.264 7.314 1.00 73.38 89 SER A N 1
ATOM 684 C CA . SER A 1 89 ? -8.778 13.663 8.584 1.00 73.38 89 SER A CA 1
ATOM 685 C C . SER A 1 89 ? -9.593 12.426 9.001 1.00 73.38 89 SER A C 1
ATOM 687 O O . SER A 1 89 ? -9.099 11.595 9.770 1.00 73.38 89 SER A O 1
ATOM 689 N N . GLU A 1 90 ? -10.815 12.261 8.484 1.00 81.00 90 GLU A N 1
ATOM 690 C CA . GLU A 1 90 ? -11.627 11.063 8.699 1.00 81.00 90 GLU A CA 1
ATOM 691 C C . GLU A 1 90 ? -11.260 9.946 7.718 1.00 81.00 90 GLU A C 1
ATOM 693 O O . GLU A 1 90 ? -11.280 10.129 6.502 1.00 81.00 90 GLU A O 1
ATOM 698 N N . LEU A 1 91 ? -10.958 8.756 8.250 1.00 84.69 91 LEU A N 1
ATOM 699 C CA . LEU A 1 91 ? -10.628 7.560 7.464 1.00 84.69 91 LEU A CA 1
ATOM 700 C C . LEU A 1 91 ? -9.476 7.767 6.461 1.00 84.69 91 LEU A C 1
ATOM 702 O O . LEU A 1 91 ? -9.419 7.110 5.415 1.00 84.69 91 LEU A O 1
ATOM 706 N N . LEU A 1 92 ? -8.518 8.631 6.810 1.00 89.38 92 LEU A N 1
ATOM 707 C CA . LEU A 1 92 ? -7.331 8.879 5.997 1.00 89.38 92 LEU A CA 1
ATOM 708 C C . LEU A 1 92 ? -6.514 7.602 5.765 1.00 89.38 92 LEU A C 1
ATOM 710 O O . LEU A 1 92 ? -6.040 7.368 4.659 1.00 89.38 92 LEU A O 1
ATOM 714 N N . ALA A 1 93 ? -6.383 6.751 6.788 1.00 92.38 93 ALA A N 1
ATOM 715 C CA . ALA A 1 93 ? -5.590 5.523 6.721 1.00 92.38 93 ALA A CA 1
ATOM 716 C C . ALA A 1 93 ? -6.071 4.529 5.645 1.00 92.38 93 ALA A C 1
ATOM 718 O O . ALA A 1 93 ? -5.255 4.144 4.808 1.00 92.38 93 ALA A O 1
ATOM 719 N N . PRO A 1 94 ? -7.365 4.156 5.572 1.00 92.44 94 PRO A N 1
ATOM 720 C CA . PRO A 1 94 ? -7.886 3.336 4.481 1.00 92.44 94 PRO A CA 1
ATOM 721 C C . PRO A 1 94 ? -7.671 3.949 3.094 1.00 92.44 94 PRO A C 1
ATOM 723 O O . PRO A 1 94 ? -7.326 3.229 2.161 1.00 92.44 94 PRO A O 1
ATOM 726 N N . ARG A 1 95 ? -7.840 5.269 2.956 1.00 93.31 95 ARG A N 1
ATOM 727 C CA . ARG A 1 95 ? -7.668 5.973 1.679 1.00 93.31 95 ARG A CA 1
ATOM 728 C C . ARG A 1 95 ? -6.203 5.998 1.238 1.00 93.31 95 ARG A C 1
ATOM 730 O O . ARG A 1 95 ? -5.908 5.676 0.091 1.00 93.31 95 ARG A O 1
ATOM 737 N N . ALA A 1 96 ? -5.288 6.309 2.152 1.00 93.62 96 ALA A N 1
ATOM 738 C CA . ALA A 1 96 ? -3.850 6.286 1.903 1.00 93.62 96 ALA A CA 1
ATOM 739 C C . ALA A 1 96 ? -3.342 4.869 1.590 1.00 93.62 96 ALA A C 1
ATOM 741 O O . ALA A 1 96 ? -2.563 4.687 0.655 1.00 93.62 96 ALA A O 1
ATOM 742 N N . LEU A 1 97 ? -3.849 3.851 2.299 1.00 94.25 97 LEU A N 1
ATOM 743 C CA . LEU A 1 97 ? -3.604 2.448 1.960 1.00 94.25 97 LEU A CA 1
ATOM 744 C C . LEU A 1 97 ? -4.081 2.142 0.535 1.00 94.25 97 LEU A C 1
ATOM 746 O O . LEU A 1 97 ? -3.344 1.527 -0.230 1.00 94.25 97 LEU A O 1
ATOM 750 N N . GLY A 1 98 ? -5.274 2.610 0.157 1.00 93.56 98 GLY A N 1
ATOM 751 C CA . GLY A 1 98 ? -5.788 2.481 -1.205 1.00 93.56 98 GLY A CA 1
ATOM 752 C C . GLY A 1 98 ? -4.872 3.117 -2.256 1.00 93.56 98 GLY A C 1
ATOM 753 O O . GLY A 1 98 ? -4.612 2.500 -3.286 1.00 93.56 98 GLY A O 1
ATOM 754 N N . GLY A 1 99 ? -4.305 4.291 -1.960 1.00 93.56 99 GLY A N 1
ATOM 755 C CA . GLY A 1 99 ? -3.290 4.942 -2.796 1.00 93.56 99 GLY A CA 1
ATOM 756 C C . GLY A 1 99 ? -2.057 4.068 -3.006 1.00 93.56 99 GLY A C 1
ATOM 757 O O . GLY A 1 99 ? -1.664 3.822 -4.143 1.00 93.56 99 GLY A O 1
ATOM 758 N N . ILE A 1 100 ? -1.499 3.510 -1.931 1.00 94.69 100 ILE A N 1
ATOM 759 C CA . ILE A 1 100 ? -0.358 2.587 -2.020 1.00 94.69 100 ILE A CA 1
ATOM 760 C C . ILE A 1 100 ? -0.724 1.337 -2.834 1.00 94.69 100 ILE A C 1
ATOM 762 O O . ILE A 1 100 ? 0.055 0.910 -3.686 1.00 94.69 100 ILE A O 1
ATOM 766 N N . MET A 1 101 ? -1.924 0.778 -2.642 1.00 93.00 101 MET A N 1
ATOM 767 C CA . MET A 1 101 ? -2.400 -0.379 -3.413 1.00 93.00 101 MET A CA 1
ATOM 768 C C . MET A 1 101 ? -2.512 -0.093 -4.917 1.00 93.00 101 MET A C 1
ATOM 770 O O . MET A 1 101 ? -2.381 -1.022 -5.706 1.00 93.00 101 MET A O 1
ATOM 774 N N . MET A 1 102 ? -2.711 1.162 -5.329 1.00 93.88 102 MET A N 1
ATOM 775 C CA . MET A 1 102 ? -2.680 1.553 -6.743 1.00 93.88 102 MET A CA 1
ATOM 776 C C . MET A 1 102 ? -1.261 1.750 -7.290 1.00 93.88 102 MET A C 1
ATO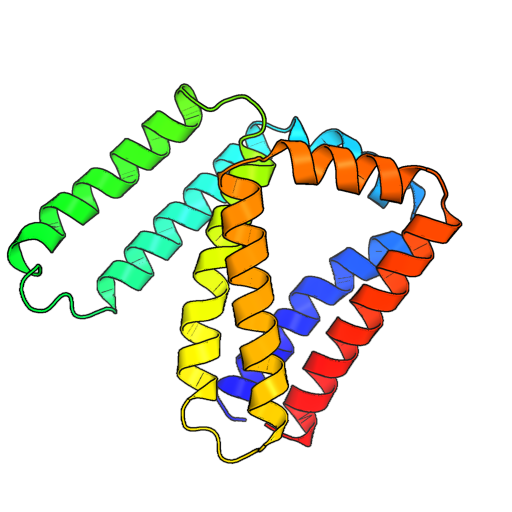M 778 O O . MET A 1 102 ? -1.060 1.619 -8.495 1.00 93.88 102 MET A O 1
ATOM 782 N N . LEU A 1 103 ? -0.275 2.026 -6.431 1.00 93.62 103 LEU A N 1
ATOM 783 C CA . LEU A 1 103 ? 1.124 2.223 -6.833 1.00 93.62 103 LEU A CA 1
ATOM 784 C C . LEU A 1 103 ? 1.885 0.903 -6.994 1.00 93.62 103 LEU A C 1
ATOM 786 O O . LEU A 1 103 ? 2.669 0.761 -7.931 1.00 93.62 103 LEU A O 1
ATOM 790 N N . VAL A 1 104 ? 1.627 -0.082 -6.126 1.00 93.00 104 VAL A N 1
ATOM 791 C CA . VAL A 1 104 ? 2.266 -1.414 -6.171 1.00 93.00 104 VAL A CA 1
ATOM 792 C C . VAL A 1 104 ? 2.168 -2.093 -7.555 1.00 93.00 104 VAL A C 1
ATOM 794 O O . VAL A 1 104 ? 3.171 -2.639 -8.015 1.00 93.00 104 VAL A O 1
ATOM 797 N N . PRO A 1 105 ? 1.028 -2.054 -8.270 1.00 93.38 105 PRO A N 1
ATOM 798 C CA . PRO A 1 105 ? 0.883 -2.616 -9.612 1.00 93.38 105 PRO A CA 1
ATOM 799 C C . PRO A 1 105 ? 1.893 -2.123 -10.654 1.00 93.38 105 PRO A C 1
ATOM 801 O O . PRO A 1 105 ? 2.234 -2.893 -11.548 1.00 93.38 105 PRO A O 1
ATOM 804 N N . ALA A 1 106 ? 2.388 -0.884 -10.563 1.00 91.25 106 ALA A N 1
ATOM 805 C CA . ALA A 1 106 ? 3.258 -0.307 -11.591 1.00 91.25 106 ALA A CA 1
ATOM 806 C C . ALA A 1 106 ? 4.567 -1.106 -11.806 1.00 91.25 106 ALA A C 1
ATOM 808 O O . ALA A 1 106 ? 4.789 -1.582 -12.926 1.00 91.25 106 ALA A O 1
ATOM 809 N N . PRO A 1 107 ? 5.411 -1.344 -10.779 1.00 90.38 107 PRO A N 1
ATOM 810 C CA . PRO A 1 107 ? 6.598 -2.190 -10.933 1.00 90.38 107 PRO A CA 1
ATOM 811 C C . PRO A 1 107 ? 6.259 -3.661 -11.224 1.00 90.38 107 PRO A C 1
ATOM 813 O O . PRO A 1 107 ? 6.982 -4.316 -11.976 1.00 90.38 107 PRO A O 1
ATOM 816 N N . LEU A 1 108 ? 5.148 -4.182 -10.685 1.00 89.81 108 LEU A N 1
ATOM 817 C CA . LEU A 1 108 ? 4.719 -5.569 -10.909 1.00 89.81 108 LEU A CA 1
ATOM 818 C C . LEU A 1 108 ? 4.397 -5.838 -12.383 1.00 89.81 108 LEU A C 1
ATOM 820 O O . LEU A 1 108 ? 4.901 -6.796 -12.969 1.00 89.81 108 LEU A O 1
ATOM 824 N N . LEU A 1 109 ? 3.567 -4.987 -12.987 1.00 91.38 109 LEU A N 1
ATOM 825 C CA . LEU A 1 109 ? 3.170 -5.111 -14.387 1.00 91.38 109 LEU A CA 1
ATOM 826 C C . LEU A 1 109 ? 4.351 -4.842 -15.323 1.00 91.38 109 LEU A C 1
ATOM 828 O O . LEU A 1 109 ? 4.490 -5.533 -16.332 1.00 91.38 109 LEU A O 1
ATOM 832 N N . GLY A 1 110 ? 5.238 -3.906 -14.961 1.00 89.56 110 GLY A N 1
ATOM 833 C CA . GLY A 1 110 ? 6.490 -3.669 -15.680 1.00 89.56 110 GLY A CA 1
ATOM 834 C C . GLY A 1 110 ? 7.370 -4.920 -15.753 1.00 89.56 110 GLY A C 1
ATOM 835 O O . GLY A 1 110 ? 7.837 -5.280 -16.833 1.00 89.56 110 GLY A O 1
ATOM 836 N N . ALA A 1 111 ? 7.530 -5.632 -14.633 1.00 88.69 111 ALA A N 1
ATOM 837 C CA . ALA A 1 111 ? 8.300 -6.874 -14.580 1.00 88.69 111 ALA A CA 1
ATOM 838 C C . ALA A 1 111 ? 7.594 -8.062 -15.258 1.00 88.69 111 ALA A C 1
ATOM 840 O O . ALA A 1 111 ? 8.252 -8.911 -15.859 1.00 88.69 111 ALA A O 1
ATOM 841 N N . ALA A 1 112 ? 6.262 -8.135 -15.178 1.00 90.00 112 ALA A N 1
ATOM 842 C CA . ALA A 1 112 ? 5.491 -9.242 -15.739 1.00 90.00 112 ALA A CA 1
ATOM 843 C C . ALA A 1 112 ? 5.371 -9.181 -17.271 1.00 90.00 112 ALA A C 1
ATOM 845 O O . ALA A 1 112 ? 5.303 -10.229 -17.913 1.00 90.00 112 ALA A O 1
ATOM 846 N N . ARG A 1 113 ? 5.367 -7.979 -17.869 1.00 86.38 113 ARG A N 1
ATOM 847 C CA . ARG A 1 113 ? 5.070 -7.748 -19.298 1.00 86.38 113 ARG A CA 1
ATOM 848 C C . ARG A 1 113 ? 5.892 -8.615 -20.256 1.00 86.38 113 ARG A C 1
ATOM 850 O O . ARG A 1 113 ? 5.348 -9.136 -21.227 1.00 86.38 113 ARG A O 1
ATOM 857 N N . TRP A 1 114 ? 7.181 -8.781 -19.968 1.00 84.19 114 TRP A N 1
ATOM 858 C CA . TRP A 1 114 ? 8.134 -9.475 -20.842 1.00 84.19 114 TRP A CA 1
ATOM 859 C C . TRP A 1 114 ? 8.621 -10.812 -20.282 1.00 84.19 114 TRP A C 1
ATOM 861 O O . TRP A 1 114 ? 9.503 -11.439 -20.859 1.00 84.19 114 TRP A O 1
ATOM 871 N N . HIS A 1 115 ? 8.053 -11.275 -19.166 1.00 87.50 115 HIS A N 1
ATOM 872 C CA . HIS A 1 115 ? 8.475 -12.535 -18.568 1.00 87.50 115 HIS A CA 1
ATOM 873 C C . HIS A 1 115 ? 7.951 -13.730 -19.390 1.00 87.50 115 HIS A C 1
ATOM 875 O O . HIS A 1 115 ? 6.769 -13.719 -19.732 1.00 87.50 115 HIS A O 1
ATOM 881 N N . PRO A 1 116 ? 8.757 -14.762 -19.699 1.00 87.44 116 PRO A N 1
ATOM 882 C CA . PRO A 1 116 ? 8.334 -15.867 -20.569 1.00 87.44 116 PRO A CA 1
ATOM 883 C C . PRO A 1 116 ? 7.342 -16.837 -19.905 1.00 87.44 116 PRO A C 1
ATOM 885 O O . PRO A 1 116 ? 6.539 -17.460 -20.592 1.00 87.44 116 PRO A O 1
ATOM 888 N N . SER A 1 117 ? 7.367 -16.964 -18.573 1.00 87.56 117 SER A N 1
ATOM 889 C CA . SER A 1 117 ? 6.513 -17.925 -17.854 1.00 87.56 117 SER A CA 1
ATOM 890 C C . SER A 1 117 ? 5.015 -17.579 -17.942 1.00 87.56 117 SER A C 1
ATOM 892 O O . SER A 1 117 ? 4.643 -16.456 -17.581 1.00 87.56 117 SER A O 1
ATOM 894 N N . PRO A 1 118 ? 4.131 -18.538 -18.293 1.00 88.19 118 PRO A N 1
ATOM 895 C CA . PRO A 1 118 ? 2.676 -18.357 -18.251 1.00 88.19 118 PRO A CA 1
ATOM 896 C C . PRO A 1 118 ? 2.147 -17.961 -16.867 1.00 88.19 118 PRO A C 1
ATOM 898 O O . PRO A 1 118 ? 1.162 -17.234 -16.760 1.00 88.19 118 PRO A O 1
ATOM 901 N N . TRP A 1 119 ? 2.830 -18.353 -15.789 1.00 87.00 119 TRP A N 1
ATOM 902 C CA . TRP A 1 119 ? 2.414 -18.028 -14.421 1.00 87.00 119 TRP A CA 1
ATOM 903 C C . TRP A 1 119 ? 2.412 -16.526 -14.118 1.00 87.00 119 TRP A C 1
ATOM 905 O O . TRP A 1 119 ? 1.715 -16.095 -13.200 1.00 87.00 119 TRP A O 1
ATOM 915 N N . ARG A 1 120 ? 3.068 -15.701 -14.953 1.00 87.56 120 ARG A N 1
ATOM 916 C CA . ARG A 1 120 ? 3.016 -14.232 -14.870 1.00 87.56 120 ARG A CA 1
ATOM 917 C C . ARG A 1 120 ? 1.586 -13.682 -14.806 1.00 87.56 120 ARG A C 1
ATOM 919 O O . ARG A 1 120 ? 1.373 -12.642 -14.186 1.00 87.56 120 ARG A O 1
ATOM 926 N N . TYR A 1 121 ? 0.601 -14.377 -15.391 1.00 89.31 121 TYR A N 1
ATOM 927 C CA . TYR A 1 121 ? -0.806 -13.970 -15.336 1.00 89.31 121 TYR A CA 1
ATOM 928 C C . TYR A 1 121 ? -1.353 -13.911 -13.909 1.00 89.31 121 TYR A C 1
ATOM 930 O O . TYR A 1 121 ? -2.176 -13.048 -13.625 1.00 89.31 121 TYR A O 1
ATOM 938 N N . LEU A 1 122 ? -0.856 -14.738 -12.984 1.00 87.81 122 LEU A N 1
ATOM 939 C CA . LEU A 1 122 ? -1.255 -14.673 -11.578 1.00 87.81 122 LEU A CA 1
ATOM 940 C C . LEU A 1 122 ? -0.830 -13.340 -10.945 1.00 87.81 122 LEU A C 1
ATOM 942 O O . LEU A 1 122 ? -1.620 -12.700 -10.246 1.00 87.81 122 LEU A O 1
ATOM 946 N N . VAL A 1 123 ? 0.390 -12.876 -11.240 1.00 88.25 123 VAL A N 1
ATOM 947 C CA . VAL A 1 123 ? 0.892 -11.572 -10.771 1.00 88.25 123 VAL A CA 1
ATOM 948 C C . VAL A 1 123 ? 0.109 -10.430 -11.419 1.00 88.25 123 VAL A C 1
ATOM 950 O O . VAL A 1 123 ? -0.256 -9.479 -10.732 1.00 88.25 123 VAL A O 1
ATOM 953 N N . ILE A 1 124 ? -0.213 -10.547 -12.710 1.00 91.94 124 ILE A N 1
ATOM 954 C CA . ILE A 1 124 ? -1.016 -9.555 -13.441 1.00 91.94 124 ILE A CA 1
ATOM 955 C C . ILE A 1 124 ? -2.425 -9.443 -12.842 1.00 91.94 124 ILE A C 1
ATOM 957 O O . ILE A 1 124 ? -2.867 -8.342 -12.521 1.00 91.94 124 ILE A O 1
ATOM 961 N N . VAL A 1 125 ? -3.119 -10.565 -12.631 1.00 92.56 125 VAL A N 1
ATOM 962 C CA . VAL A 1 125 ? -4.454 -10.586 -12.009 1.00 92.56 125 VAL A CA 1
ATOM 963 C C . VAL A 1 125 ? -4.401 -9.998 -10.601 1.00 92.56 125 VAL A C 1
ATOM 965 O O . VAL A 1 125 ? -5.227 -9.154 -10.257 1.00 92.56 125 VAL A O 1
ATOM 968 N N . THR A 1 126 ? -3.395 -10.370 -9.805 1.00 88.94 126 THR A N 1
ATOM 969 C CA . THR A 1 126 ? -3.193 -9.804 -8.461 1.00 88.94 126 THR A CA 1
ATOM 970 C C . THR A 1 126 ? -3.002 -8.289 -8.520 1.00 88.94 126 THR A C 1
ATOM 972 O O . THR A 1 126 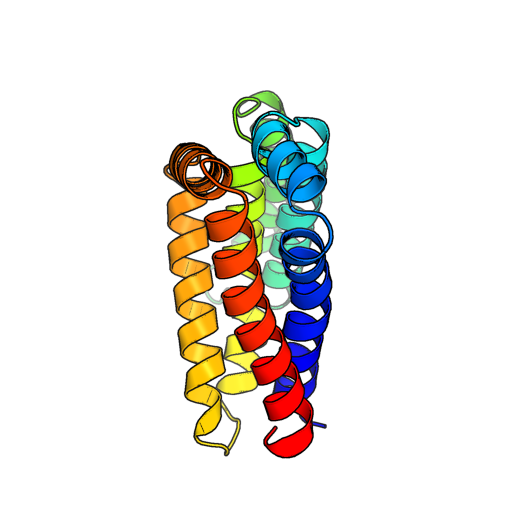? -3.628 -7.564 -7.749 1.00 88.94 126 THR A O 1
ATOM 975 N N . ALA A 1 127 ? -2.202 -7.791 -9.468 1.00 92.50 127 ALA A N 1
ATOM 976 C CA . ALA A 1 127 ? -1.988 -6.364 -9.667 1.00 92.50 127 ALA A CA 1
ATOM 977 C C . ALA A 1 127 ? -3.301 -5.631 -9.995 1.00 92.50 127 ALA A C 1
ATOM 979 O O . ALA A 1 127 ? -3.607 -4.623 -9.363 1.00 92.50 127 ALA A O 1
ATOM 980 N N . TYR A 1 128 ? -4.135 -6.161 -10.895 1.00 94.31 128 TYR A N 1
ATOM 981 C CA . TYR A 1 128 ? -5.440 -5.557 -11.195 1.00 94.31 128 TYR A CA 1
ATOM 982 C C . TYR A 1 128 ? -6.413 -5.602 -10.013 1.00 94.31 128 TYR A C 1
ATOM 984 O O . TYR A 1 128 ? -7.120 -4.625 -9.763 1.00 94.31 128 TYR A O 1
ATOM 992 N N . VAL A 1 129 ? -6.422 -6.687 -9.234 1.00 93.69 129 VAL A N 1
ATOM 993 C CA . VAL A 1 129 ? -7.213 -6.760 -7.996 1.00 93.69 129 VAL A CA 1
ATOM 994 C C . VAL A 1 129 ? -6.768 -5.683 -7.002 1.00 93.69 129 VAL A C 1
ATOM 996 O O . VAL A 1 129 ? -7.619 -5.064 -6.361 1.00 93.69 129 VAL A O 1
ATOM 999 N N . LEU A 1 130 ? -5.460 -5.421 -6.886 1.00 92.50 130 LEU A N 1
ATOM 1000 C CA . LEU A 1 130 ? -4.931 -4.335 -6.057 1.00 92.50 130 LEU A CA 1
ATOM 1001 C C . LEU A 1 130 ? -5.365 -2.957 -6.567 1.00 92.50 130 LEU A C 1
ATOM 1003 O O . LEU A 1 130 ? -5.804 -2.152 -5.750 1.00 92.50 130 LEU A O 1
ATOM 1007 N N . VAL A 1 131 ? -5.333 -2.710 -7.884 1.00 94.75 131 VAL A N 1
ATOM 1008 C CA . VAL A 1 131 ? -5.843 -1.456 -8.475 1.00 94.75 131 VAL A CA 1
ATOM 1009 C C . VAL A 1 131 ? -7.310 -1.247 -8.104 1.00 94.75 131 VAL A C 1
ATOM 1011 O O . VAL A 1 131 ? -7.658 -0.207 -7.550 1.00 94.75 131 VAL A O 1
ATOM 1014 N N . ILE A 1 132 ? -8.167 -2.244 -8.350 1.00 95.56 132 ILE A N 1
ATOM 1015 C CA . ILE A 1 132 ? -9.612 -2.144 -8.092 1.00 95.56 132 ILE A CA 1
ATOM 1016 C C . ILE A 1 132 ? -9.879 -1.914 -6.602 1.00 95.56 132 ILE A C 1
ATOM 1018 O O . ILE A 1 132 ? -10.662 -1.037 -6.235 1.00 95.56 132 ILE A O 1
ATOM 1022 N N . LYS A 1 133 ? -9.205 -2.668 -5.724 1.00 92.94 133 LYS A N 1
ATOM 1023 C CA . LYS A 1 133 ? -9.312 -2.470 -4.273 1.00 92.94 133 LYS A CA 1
ATOM 1024 C C . LYS A 1 133 ? -8.821 -1.089 -3.852 1.00 92.94 133 LYS A C 1
ATOM 1026 O O . LYS A 1 133 ? -9.467 -0.457 -3.021 1.00 92.94 133 LYS A O 1
ATOM 1031 N N . GLY A 1 134 ? -7.720 -0.615 -4.427 1.00 94.19 134 GLY A N 1
ATOM 1032 C CA . GLY A 1 134 ? -7.165 0.702 -4.150 1.00 94.19 134 GLY A CA 1
ATOM 1033 C C . GLY A 1 134 ? -8.133 1.824 -4.518 1.00 94.19 134 GLY A C 1
ATOM 1034 O O . GLY A 1 134 ? -8.448 2.663 -3.675 1.00 94.19 134 GLY A O 1
ATOM 1035 N N . MET A 1 135 ? -8.708 1.762 -5.723 1.00 94.81 135 MET A N 1
ATOM 1036 C CA . MET A 1 135 ? -9.749 2.690 -6.174 1.00 94.81 135 MET A CA 1
ATOM 1037 C C . MET A 1 135 ? -10.974 2.662 -5.251 1.00 94.81 135 MET A C 1
ATOM 1039 O O . MET A 1 135 ? -11.450 3.713 -4.821 1.00 94.81 135 MET A O 1
ATOM 1043 N N . ALA A 1 136 ? -11.458 1.467 -4.894 1.00 93.94 136 ALA A N 1
ATOM 1044 C CA . ALA A 1 136 ? -12.607 1.311 -4.005 1.00 93.94 136 ALA A CA 1
ATOM 1045 C C . ALA A 1 136 ? -12.354 1.906 -2.609 1.00 93.94 136 ALA A C 1
ATOM 1047 O O . ALA A 1 136 ? -13.243 2.542 -2.044 1.00 93.94 136 ALA A O 1
ATOM 1048 N N . LEU A 1 137 ? -11.146 1.736 -2.062 1.00 92.12 137 LEU A N 1
ATOM 1049 C CA . LEU A 1 137 ? -10.761 2.296 -0.765 1.00 92.12 137 LEU A CA 1
ATOM 1050 C C . LEU A 1 137 ? -10.614 3.817 -0.790 1.00 92.12 137 LEU A C 1
ATOM 1052 O O . LEU A 1 137 ? -10.960 4.471 0.194 1.00 92.12 137 LEU A O 1
ATOM 1056 N N . ILE A 1 138 ? -10.131 4.382 -1.897 1.00 91.88 138 ILE A N 1
ATOM 1057 C CA . ILE A 1 138 ? -10.029 5.835 -2.044 1.00 91.88 138 ILE A CA 1
ATOM 1058 C C . ILE A 1 138 ? -11.414 6.473 -2.129 1.00 91.88 138 ILE A C 1
ATOM 1060 O O . ILE A 1 138 ? -11.687 7.439 -1.406 1.00 91.88 138 ILE A O 1
ATOM 1064 N N . LEU A 1 139 ? -12.276 5.912 -2.985 1.00 91.31 139 LEU A N 1
ATOM 1065 C CA . LEU A 1 139 ? -13.613 6.432 -3.255 1.00 91.31 139 LEU A CA 1
ATOM 1066 C C . LEU A 1 139 ? -14.557 6.217 -2.067 1.00 91.31 139 LEU A C 1
ATOM 1068 O O . LEU A 1 139 ? -15.293 7.121 -1.686 1.00 91.31 139 LEU A O 1
ATOM 1072 N N . SER A 1 140 ? -14.517 5.033 -1.452 1.00 91.06 140 SER A N 1
ATOM 1073 C CA . SER A 1 140 ? -15.386 4.665 -0.336 1.00 91.06 140 SER A CA 1
ATOM 1074 C C . SER A 1 140 ? -14.592 3.968 0.781 1.00 91.06 140 SER A C 1
ATOM 1076 O O . SER A 1 140 ? -14.658 2.740 0.936 1.00 91.06 140 SER A O 1
ATOM 1078 N N . PRO A 1 141 ? -13.898 4.736 1.644 1.00 88.44 141 PRO A N 1
ATOM 1079 C CA . PRO A 1 141 ? -13.070 4.177 2.717 1.00 88.44 141 PRO A CA 1
ATOM 1080 C C . PRO A 1 141 ? -13.878 3.377 3.755 1.00 88.44 141 PRO A C 1
ATOM 1082 O O . PRO A 1 141 ? -13.341 2.504 4.442 1.00 88.44 141 PRO A O 1
ATOM 1085 N N . TYR A 1 142 ? -15.196 3.594 3.833 1.00 88.38 142 TYR A N 1
ATOM 1086 C CA . TYR A 1 142 ? -16.114 2.825 4.679 1.00 88.38 142 TYR A CA 1
ATOM 1087 C C . TYR A 1 142 ? -16.166 1.329 4.329 1.00 88.38 142 TYR A C 1
ATOM 1089 O O . TYR A 1 142 ? -16.531 0.521 5.187 1.00 88.38 142 TYR A O 1
ATOM 1097 N N . ILE A 1 143 ? -15.772 0.934 3.108 1.00 88.38 143 ILE A N 1
ATOM 1098 C CA . ILE A 1 143 ? -15.687 -0.479 2.703 1.00 88.38 143 ILE A CA 1
ATOM 1099 C C . ILE A 1 143 ? -14.675 -1.217 3.582 1.00 88.38 143 ILE A C 1
ATOM 1101 O O . ILE A 1 143 ? -14.960 -2.331 4.023 1.00 88.38 143 ILE A O 1
ATOM 1105 N N . PHE A 1 144 ? -13.543 -0.583 3.914 1.00 87.50 144 PHE A N 1
ATOM 1106 C CA . PHE A 1 144 ? -12.561 -1.166 4.828 1.00 87.50 144 PHE A CA 1
ATOM 1107 C C . PHE A 1 144 ? -13.166 -1.396 6.210 1.00 87.50 144 PHE A C 1
ATOM 1109 O O . PHE A 1 144 ? -13.031 -2.481 6.768 1.00 87.50 144 PHE A O 1
ATOM 1116 N N . ARG A 1 145 ? -13.888 -0.402 6.747 1.00 85.62 145 ARG A N 1
ATOM 1117 C CA . ARG A 1 145 ? -14.546 -0.513 8.057 1.00 85.62 145 ARG A CA 1
ATOM 1118 C C . ARG A 1 145 ? -15.557 -1.659 8.069 1.00 85.62 145 ARG A C 1
ATOM 1120 O O . ARG A 1 145 ? -15.503 -2.511 8.948 1.00 85.62 145 ARG A O 1
ATOM 1127 N N . ARG A 1 146 ? -16.431 -1.724 7.062 1.00 87.44 146 ARG A N 1
ATOM 1128 C CA . ARG A 1 146 ? -17.465 -2.763 6.950 1.00 87.44 146 ARG A CA 1
ATOM 1129 C C . ARG A 1 146 ? -16.864 -4.157 6.745 1.00 87.44 146 ARG A C 1
ATOM 1131 O O . ARG A 1 146 ? -17.364 -5.133 7.300 1.00 87.44 146 ARG A O 1
ATOM 1138 N N . GLY A 1 147 ? -15.798 -4.263 5.951 1.00 82.94 147 GLY A N 1
ATOM 1139 C CA . GLY A 1 147 ? -15.053 -5.507 5.746 1.00 82.94 147 GLY A CA 1
ATOM 1140 C C . GLY A 1 147 ? -14.333 -5.968 7.015 1.00 82.94 147 GLY A C 1
ATOM 1141 O O . GLY A 1 147 ? -14.428 -7.137 7.389 1.00 82.94 147 GLY A O 1
ATOM 1142 N N . GLY A 1 148 ? -13.692 -5.036 7.723 1.00 83.38 148 GLY A N 1
ATOM 1143 C CA . GLY A 1 148 ? -13.072 -5.271 9.023 1.00 83.38 148 GLY A CA 1
ATOM 1144 C C . GLY A 1 148 ? -14.092 -5.762 10.043 1.00 83.38 148 GLY A C 1
ATOM 1145 O O . GLY A 1 148 ? -13.914 -6.829 10.613 1.00 83.38 148 GLY A O 1
ATOM 1146 N N . GLU A 1 149 ? -15.221 -5.069 10.199 1.00 84.19 149 GLU A N 1
ATOM 1147 C CA . GLU A 1 149 ? -16.303 -5.490 11.097 1.00 84.19 149 GLU A CA 1
ATOM 1148 C C . GLU A 1 149 ? -16.774 -6.917 10.810 1.00 84.19 149 GLU A C 1
ATOM 1150 O O . GLU A 1 149 ? -16.897 -7.694 11.749 1.00 84.19 149 GLU A O 1
ATOM 1155 N N . ARG A 1 150 ? -16.968 -7.297 9.536 1.00 80.56 150 ARG A N 1
ATOM 1156 C CA . ARG A 1 150 ? -17.323 -8.676 9.143 1.00 80.56 150 ARG A CA 1
ATOM 1157 C C . ARG A 1 150 ? -16.255 -9.694 9.543 1.00 80.56 150 ARG A C 1
ATOM 1159 O O . ARG A 1 150 ? -16.601 -10.760 10.038 1.00 80.56 150 ARG A O 1
ATOM 1166 N N . THR A 1 151 ? -14.984 -9.358 9.343 1.00 76.00 151 THR A N 1
ATOM 1167 C CA . THR A 1 151 ? -13.843 -10.242 9.637 1.00 76.00 151 THR A CA 1
ATOM 1168 C C . THR A 1 151 ? -13.638 -10.421 11.142 1.00 76.00 151 THR A C 1
ATOM 1170 O O . THR A 1 151 ? -13.248 -11.486 11.602 1.00 76.00 151 THR A O 1
ATOM 1173 N N . VAL A 1 152 ? -13.974 -9.392 11.919 1.00 78.00 152 VAL A N 1
ATOM 1174 C CA . VAL A 1 152 ? -13.828 -9.338 13.377 1.00 78.00 152 VAL A CA 1
ATOM 1175 C C . VAL A 1 152 ? -15.060 -9.904 14.119 1.00 78.00 152 VAL A C 1
ATOM 1177 O O . VAL A 1 152 ? -15.094 -9.914 15.347 1.00 78.00 152 VAL A O 1
ATOM 1180 N N . LYS A 1 153 ? -16.086 -10.404 13.409 1.00 80.94 153 LYS A N 1
ATOM 1181 C CA . LYS A 1 153 ? -17.265 -11.041 14.038 1.00 80.94 153 LYS A CA 1
ATOM 1182 C C . LYS A 1 153 ? -16.949 -12.366 14.728 1.00 80.94 153 LYS A C 1
ATOM 1184 O O . LYS A 1 153 ? -17.656 -12.740 15.654 1.00 80.94 153 LYS A O 1
ATOM 1189 N N . SER A 1 154 ? -15.943 -13.092 14.250 1.00 84.06 154 SER A N 1
ATOM 1190 C CA . SER A 1 154 ? -15.558 -14.393 14.791 1.00 84.06 154 SER A CA 1
ATOM 1191 C C . SER A 1 154 ? -14.062 -14.604 14.616 1.00 84.06 154 SER A C 1
ATOM 1193 O O . SER A 1 154 ? -13.509 -14.319 13.552 1.00 84.06 154 SER A O 1
ATOM 1195 N N . GLU A 1 155 ? -13.414 -15.155 15.639 1.00 85.12 155 GLU A N 1
ATOM 1196 C CA . GLU A 1 155 ? -12.011 -15.560 15.553 1.00 85.12 155 GLU A CA 1
ATOM 1197 C C . GLU A 1 155 ? -11.787 -16.604 14.457 1.00 85.12 155 GLU A C 1
ATOM 1199 O O . GLU A 1 155 ? -10.764 -16.564 13.778 1.00 85.12 155 GLU A O 1
ATOM 1204 N N . ALA A 1 156 ? -12.767 -17.483 14.219 1.00 85.56 156 ALA A N 1
ATOM 1205 C CA . ALA A 1 156 ? -12.705 -18.469 13.145 1.00 85.56 156 ALA A CA 1
ATOM 1206 C C . ALA A 1 156 ? -12.668 -17.798 11.762 1.00 85.56 156 ALA A C 1
ATOM 1208 O O . ALA A 1 156 ? -11.876 -18.192 10.911 1.00 85.56 156 ALA A O 1
ATOM 1209 N N . LEU A 1 157 ? -13.462 -16.740 11.553 1.00 84.50 157 LEU A N 1
ATOM 1210 C CA . LEU A 1 157 ? -13.436 -15.966 10.306 1.00 84.50 157 LEU A CA 1
ATOM 1211 C C . LEU A 1 157 ? -12.119 -15.205 10.148 1.00 84.50 157 LEU A C 1
ATOM 1213 O O . LEU A 1 157 ? -11.546 -15.202 9.061 1.00 84.50 157 LEU A O 1
ATOM 1217 N N . CYS A 1 158 ? -11.617 -14.595 11.224 1.00 86.12 158 CYS A N 1
ATOM 1218 C CA . CYS A 1 158 ? -10.319 -13.922 11.220 1.00 86.12 158 CYS A CA 1
ATOM 1219 C C . CYS A 1 158 ? -9.191 -14.895 10.831 1.00 86.12 158 CYS A C 1
ATOM 1221 O O . CYS A 1 158 ? -8.411 -14.610 9.923 1.00 86.12 158 CYS A O 1
ATOM 1223 N N . ARG A 1 159 ? -9.168 -16.092 11.433 1.00 88.44 159 ARG A N 1
ATOM 1224 C CA . ARG A 1 159 ? -8.204 -17.149 11.100 1.00 88.44 159 ARG A CA 1
ATOM 1225 C C . ARG A 1 159 ? -8.381 -17.683 9.681 1.00 88.44 159 ARG A C 1
ATOM 1227 O O . ARG A 1 159 ? -7.378 -17.914 9.020 1.00 88.44 159 ARG A O 1
ATOM 1234 N N . ALA A 1 160 ? -9.610 -17.838 9.189 1.00 88.38 160 ALA A N 1
ATOM 1235 C CA . ALA A 1 160 ? -9.869 -18.289 7.820 1.00 88.38 160 ALA A CA 1
ATOM 1236 C C . ALA A 1 160 ? -9.360 -17.281 6.775 1.00 88.38 160 ALA A C 1
ATOM 1238 O O . ALA A 1 160 ? -8.665 -17.664 5.834 1.00 88.38 160 ALA A O 1
ATOM 1239 N N . TRP A 1 161 ? -9.632 -15.985 6.969 1.00 86.88 161 TRP A N 1
ATOM 1240 C CA . TRP A 1 161 ? -9.087 -14.920 6.118 1.00 86.88 161 TRP A CA 1
ATOM 1241 C C . TRP A 1 161 ? -7.561 -14.837 6.204 1.00 86.88 161 TRP A C 1
ATOM 1243 O O . TRP A 1 161 ? -6.904 -14.661 5.178 1.00 86.88 161 TRP A O 1
ATOM 1253 N N . GLY A 1 162 ? -6.999 -15.008 7.405 1.00 87.06 162 GLY A N 1
ATOM 1254 C CA . GLY A 1 162 ? -5.558 -15.121 7.618 1.00 87.06 162 GLY A CA 1
ATOM 1255 C C . GLY A 1 162 ? -4.954 -16.311 6.875 1.00 87.06 162 GLY A C 1
ATOM 1256 O O . GLY A 1 162 ? -3.9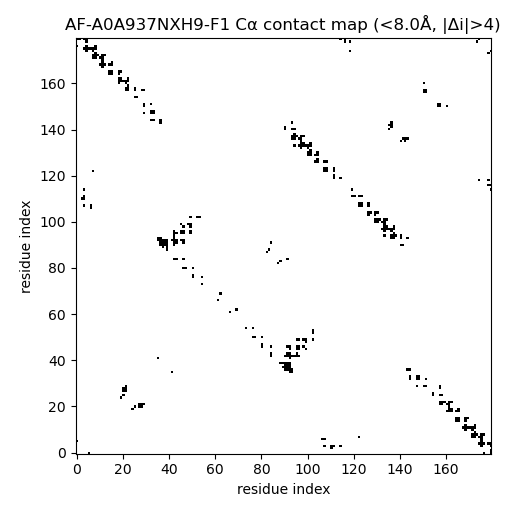72 -16.151 6.163 1.00 87.06 162 GLY A O 1
ATOM 1257 N N . GLY A 1 163 ? -5.571 -17.489 6.969 1.00 88.81 163 GLY A N 1
ATOM 1258 C CA . GLY A 1 163 ? -5.136 -18.707 6.287 1.00 88.81 163 GLY A CA 1
ATOM 1259 C C . GLY A 1 163 ? -5.157 -18.561 4.768 1.00 88.81 163 GLY A C 1
ATOM 1260 O O . GLY A 1 163 ? -4.169 -18.875 4.109 1.00 88.81 163 GLY A O 1
ATOM 1261 N N . PHE A 1 164 ? -6.236 -18.002 4.213 1.00 89.38 164 PHE A N 1
ATOM 1262 C CA . PHE A 1 164 ? -6.324 -17.713 2.781 1.00 89.38 164 PHE A CA 1
ATOM 1263 C C . PHE A 1 164 ? -5.240 -16.724 2.330 1.00 89.38 164 PHE A C 1
ATOM 1265 O O . PHE A 1 164 ? -4.540 -16.969 1.349 1.00 89.38 164 PHE A O 1
ATOM 1272 N N . GLY A 1 165 ? -5.059 -15.623 3.064 1.00 87.06 165 GLY A N 1
ATOM 1273 C CA . GLY A 1 165 ? -4.026 -14.635 2.758 1.00 87.06 165 GLY A CA 1
ATOM 1274 C C . GLY A 1 165 ? -2.604 -15.192 2.876 1.00 87.06 165 GLY A C 1
ATOM 1275 O O . GLY A 1 165 ? -1.761 -14.915 2.025 1.00 87.06 165 GLY A O 1
ATOM 1276 N N . MET A 1 166 ? -2.350 -16.034 3.880 1.00 90.69 166 MET A N 1
ATOM 1277 C CA . MET A 1 166 ? -1.075 -16.726 4.059 1.00 90.69 166 MET A CA 1
ATOM 1278 C C . MET A 1 166 ? -0.805 -17.707 2.915 1.00 90.69 166 MET A C 1
ATOM 1280 O O . MET A 1 166 ? 0.303 -17.728 2.389 1.00 90.69 166 MET A O 1
ATOM 1284 N N . ALA A 1 167 ? -1.810 -18.467 2.471 1.00 90.56 167 ALA A N 1
ATOM 1285 C CA . ALA A 1 167 ? -1.670 -19.361 1.324 1.00 90.56 167 ALA A CA 1
ATOM 1286 C C . ALA A 1 167 ? -1.278 -18.590 0.053 1.00 90.56 167 ALA A C 1
ATOM 1288 O O . ALA A 1 167 ? -0.375 -19.010 -0.666 1.00 90.56 167 ALA A O 1
ATOM 1289 N N . VAL A 1 168 ? -1.888 -17.422 -0.185 1.00 88.19 168 VAL A N 1
ATOM 1290 C CA . VAL A 1 168 ? -1.505 -16.533 -1.295 1.00 88.19 168 VAL A CA 1
ATOM 1291 C C . VAL A 1 168 ? -0.075 -16.009 -1.124 1.00 88.19 168 VAL A C 1
ATOM 1293 O O . VAL A 1 168 ? 0.690 -16.010 -2.087 1.00 88.19 168 VAL A O 1
ATOM 1296 N N . ALA A 1 169 ? 0.316 -15.590 0.083 1.00 88.31 169 ALA A N 1
ATOM 1297 C CA . ALA A 1 169 ? 1.668 -15.104 0.357 1.00 88.31 169 ALA A CA 1
ATOM 1298 C C . ALA A 1 169 ? 2.732 -16.187 0.109 1.00 88.31 169 ALA A C 1
ATOM 1300 O O . ALA A 1 169 ? 3.720 -15.931 -0.578 1.00 88.31 169 ALA A O 1
ATOM 1301 N N . VAL A 1 170 ? 2.500 -17.408 0.598 1.00 90.56 170 VAL A N 1
ATOM 1302 C CA . VAL A 1 170 ? 3.378 -18.565 0.369 1.00 90.56 170 VAL A CA 1
ATOM 1303 C C . VAL A 1 170 ? 3.432 -18.915 -1.114 1.00 90.56 170 VAL A C 1
ATOM 1305 O O . VAL A 1 170 ? 4.522 -19.102 -1.646 1.00 90.56 170 VAL A O 1
ATOM 1308 N N . LEU A 1 171 ? 2.290 -18.935 -1.807 1.00 89.56 171 LEU A N 1
ATOM 1309 C CA . LEU A 1 171 ? 2.240 -19.199 -3.245 1.00 89.56 171 LEU A CA 1
ATOM 1310 C C . LEU A 1 171 ? 3.093 -18.196 -4.035 1.00 89.56 171 LEU A C 1
ATOM 1312 O O . LEU A 1 171 ? 3.832 -18.597 -4.929 1.00 89.56 171 LEU A O 1
ATOM 1316 N N . LEU A 1 172 ? 3.042 -16.906 -3.688 1.00 87.00 172 LEU A N 1
ATOM 1317 C CA . LEU A 1 172 ? 3.868 -15.876 -4.326 1.00 87.00 172 LEU A CA 1
ATOM 1318 C C . LEU A 1 172 ? 5.368 -16.093 -4.091 1.00 87.00 172 LEU A C 1
ATOM 1320 O O . LEU A 1 172 ? 6.153 -15.935 -5.027 1.00 87.00 172 LEU A O 1
ATOM 1324 N N . VAL A 1 173 ? 5.768 -16.486 -2.877 1.00 89.50 173 VAL A N 1
ATOM 1325 C CA . VAL A 1 173 ? 7.170 -16.814 -2.567 1.00 89.50 173 VAL A CA 1
ATOM 1326 C C . VAL A 1 173 ? 7.620 -18.053 -3.339 1.00 89.50 173 VAL A C 1
ATOM 1328 O O . VAL A 1 173 ? 8.668 -18.022 -3.979 1.00 89.50 173 VAL A O 1
ATOM 1331 N N . VAL A 1 174 ? 6.817 -19.120 -3.338 1.00 89.94 174 VAL A N 1
ATOM 1332 C CA . VAL A 1 174 ? 7.130 -20.371 -4.043 1.00 89.94 174 VAL A CA 1
ATOM 1333 C C . VAL A 1 174 ? 7.265 -20.127 -5.542 1.00 89.94 174 VAL A C 1
ATOM 1335 O O . VAL A 1 174 ? 8.267 -20.533 -6.129 1.00 89.94 174 VAL A O 1
ATOM 1338 N N . LEU A 1 175 ? 6.322 -19.413 -6.165 1.00 86.12 175 LEU A N 1
ATOM 1339 C CA . LEU A 1 175 ? 6.406 -19.056 -7.586 1.00 86.12 175 LEU A CA 1
ATOM 1340 C C . LEU A 1 175 ? 7.636 -18.190 -7.882 1.00 86.12 175 LEU A C 1
ATOM 1342 O O . LEU A 1 175 ? 8.300 -18.399 -8.894 1.00 86.12 175 LEU A O 1
ATOM 1346 N N . GLY A 1 176 ? 7.977 -17.265 -6.982 1.00 85.94 176 GLY A N 1
ATOM 1347 C CA . GLY A 1 176 ? 9.175 -16.441 -7.107 1.00 85.94 176 GLY A CA 1
ATOM 1348 C C . GLY A 1 176 ? 10.495 -17.207 -6.996 1.00 85.94 176 GLY A C 1
ATOM 1349 O O . GLY A 1 176 ? 11.491 -16.741 -7.532 1.00 85.94 176 GLY A O 1
ATOM 1350 N N . ILE A 1 177 ? 10.526 -18.358 -6.322 1.00 88.25 177 ILE A N 1
ATOM 1351 C CA . ILE A 1 177 ? 11.734 -19.193 -6.204 1.00 88.25 177 ILE A CA 1
ATOM 1352 C C . ILE A 1 177 ? 11.813 -20.231 -7.331 1.00 88.25 177 ILE A C 1
ATOM 1354 O O . ILE A 1 177 ? 12.903 -20.545 -7.799 1.00 88.25 177 ILE A O 1
ATOM 1358 N N . THR A 1 178 ? 10.671 -20.788 -7.741 1.00 86.00 178 THR A N 1
ATOM 1359 C CA . THR A 1 178 ? 10.623 -21.986 -8.600 1.00 86.00 178 THR A CA 1
ATOM 1360 C C . THR A 1 178 ? 10.307 -21.699 -10.066 1.00 86.00 178 THR A C 1
ATOM 1362 O O . THR A 1 178 ? 10.700 -22.483 -10.925 1.00 86.00 178 THR A O 1
ATOM 1365 N N . VAL A 1 179 ? 9.597 -20.607 -10.370 1.00 84.06 179 VAL A N 1
ATOM 1366 C CA . VAL A 1 179 ? 9.018 -20.359 -11.705 1.00 84.06 179 VAL A CA 1
ATOM 1367 C C . VAL A 1 179 ? 9.490 -19.047 -12.345 1.00 84.06 179 VAL A C 1
ATOM 1369 O O . VAL A 1 179 ? 9.525 -18.951 -13.576 1.00 84.06 179 VAL A O 1
ATOM 1372 N N . TYR A 1 180 ? 9.806 -18.027 -11.543 1.00 79.25 180 TYR A N 1
ATOM 1373 C CA . TYR A 1 180 ? 10.249 -16.700 -11.999 1.00 79.25 180 TYR A CA 1
ATOM 1374 C C . TYR A 1 180 ? 11.757 -16.497 -11.813 1.00 79.25 180 TYR A C 1
ATOM 1376 O O . TYR A 1 180 ? 12.335 -15.664 -12.552 1.00 79.25 180 TYR A O 1
#

Solvent-accessible surface area (backbone atoms only — not comparable to full-atom values): 8961 Å² total; per-residue (Å²): 127,40,70,43,9,55,52,30,29,49,5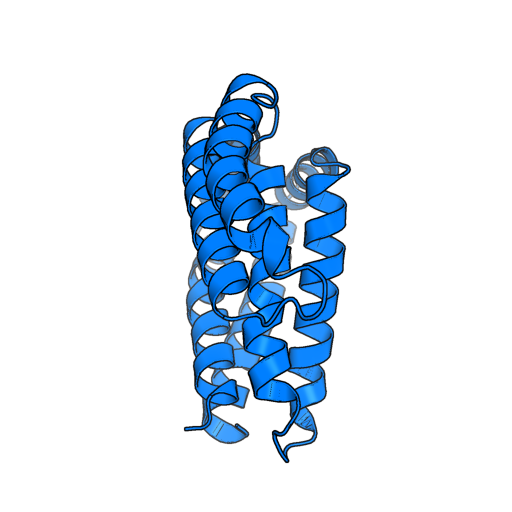1,11,64,63,44,32,60,64,18,45,37,17,54,79,36,32,73,59,40,42,49,46,54,65,46,46,44,72,30,54,67,59,10,46,54,38,33,54,53,32,48,53,49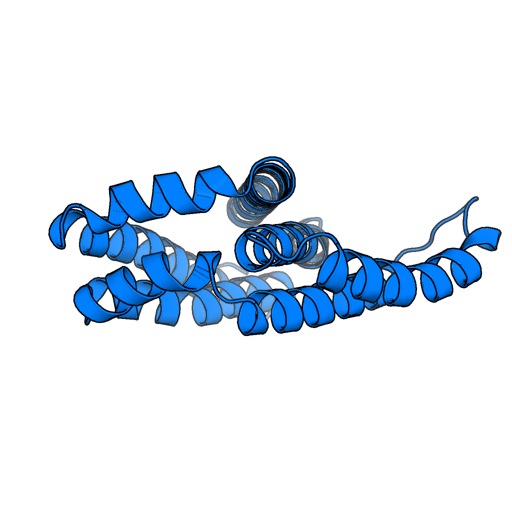,49,53,53,51,57,68,76,46,85,58,72,93,50,49,88,48,47,66,58,53,59,61,43,45,61,52,50,49,52,48,46,55,67,75,40,56,75,42,30,20,38,23,21,48,11,49,40,34,48,52,58,29,56,65,52,47,64,36,37,74,79,50,86,50,78,68,41,55,59,57,47,52,51,31,53,53,30,34,54,51,8,52,47,20,53,76,39,35,63,54,55,53,57,52,34,54,63,37,55,71,37,65,67,50,27,27,50,54,11,50,54,48,31,52,53,16,50,50,31,32,51,42,24,74,75,68,63

Mean predicted aligned error: 4.93 Å